Protein AF-X1K2D3-F1 (afdb_monomer)

Secondary structure (DSSP, 8-state):
---GGG-HHHHHHHHHHHHHHHHHHHHHHHHHHHHHHTT-EEEEEEEEETTEEEEEEEGGGTTSS-EEEEEE-TTSSEEEEEEHHHHHHHHHHHHHHHHHHHHHHHHHHHHHHHHGGGHHHHHHHHHHHHHHHHHHHHHHHHHHTTEE--EEESS--EEEEEE--HHHHTTS----EEEEEBTTB--------TTSSHHHHHHHHHHHHHHHHTT--EESSEEEEE--S-----------TTTHHHHHHHHHHHHHHHHHHHHTTS-SS--

Foldseek 3Di:
DDDCVLDPLSVVLVVLLVVLVVVLVVVQVVVQVVCVVVVFADPDAWDAAPQFIWGKTQLVCQPVAAFDWRDADPVNGITTGDHPVCPVSSVVSVVSVVVSVVVVVVSVVVVCVVCVVCVVVVVVVVVVVVVVVVVVVLVVLCVVLVFAQEAEDQDFWWWFAQFFDPVVVVPDDTGGDTDIAGPPHNDDDDDDDPVPCPVVVVNRSVVQLVQNVVVHTTSGPYTYDYNDPDDADDDDDDDDPVCVVVVVVVSVVSVVVVVVVVVVPPDPPDD

Radius of gyration: 38.25 Å; Cα contacts (8 Å, |Δi|>4): 303; chains: 1; bounding box: 87×40×88 Å

Structure (mmCIF, N/CA/C/O backbone):
data_AF-X1K2D3-F1
#
_entry.id   AF-X1K2D3-F1
#
loop_
_atom_site.group_PDB
_atom_site.id
_atom_site.type_symbol
_atom_site.label_atom_id
_atom_site.label_alt_id
_atom_site.label_comp_id
_atom_site.label_asym_id
_atom_site.label_entity_id
_atom_site.label_seq_id
_atom_site.pdbx_PDB_ins_code
_atom_site.Cartn_x
_atom_site.Cartn_y
_atom_site.Cartn_z
_atom_site.occupancy
_atom_site.B_iso_or_equiv
_atom_site.auth_seq_id
_atom_site.auth_comp_id
_atom_site.auth_asym_id
_atom_site.auth_atom_id
_atom_site.pdbx_PDB_model_num
ATOM 1 N N . THR A 1 1 ? 7.684 -2.541 -19.477 1.00 72.56 1 THR A N 1
ATOM 2 C CA . THR A 1 1 ? 7.828 -2.316 -20.933 1.00 72.56 1 THR A CA 1
ATOM 3 C C . THR A 1 1 ? 6.807 -3.150 -21.678 1.00 72.56 1 THR A C 1
ATOM 5 O O . THR A 1 1 ? 6.545 -4.279 -21.273 1.00 72.56 1 THR A O 1
ATOM 8 N N . ILE A 1 2 ? 6.189 -2.594 -22.725 1.00 91.75 2 ILE A N 1
ATOM 9 C CA . ILE A 1 2 ? 5.179 -3.296 -23.536 1.00 91.75 2 ILE A CA 1
ATOM 10 C C . ILE A 1 2 ? 5.854 -4.473 -24.248 1.00 91.75 2 ILE A C 1
ATOM 12 O O . ILE A 1 2 ? 6.972 -4.330 -24.746 1.00 91.75 2 ILE A O 1
ATOM 16 N N . LYS A 1 3 ? 5.223 -5.654 -24.276 1.00 94.62 3 LYS A N 1
ATOM 17 C CA . LYS A 1 3 ? 5.776 -6.826 -24.980 1.00 94.62 3 LYS A CA 1
ATOM 18 C C . LYS A 1 3 ? 5.841 -6.537 -26.480 1.00 94.62 3 LYS A C 1
ATOM 20 O O . LYS A 1 3 ? 4.877 -6.026 -27.031 1.00 94.62 3 LYS A O 1
ATOM 25 N N . SER A 1 4 ? 6.924 -6.920 -27.162 1.00 93.75 4 SER A N 1
ATOM 26 C CA . SER A 1 4 ? 7.053 -6.677 -28.614 1.00 93.75 4 SER A CA 1
ATOM 27 C C . SER A 1 4 ? 5.927 -7.327 -29.416 1.00 93.75 4 SER A C 1
ATOM 29 O O . SER A 1 4 ? 5.549 -6.821 -30.457 1.00 93.75 4 SER A O 1
ATOM 31 N N . THR A 1 5 ? 5.369 -8.428 -28.910 1.00 95.25 5 THR A N 1
ATOM 32 C CA . THR A 1 5 ? 4.249 -9.155 -29.515 1.00 95.25 5 THR A CA 1
ATOM 33 C C . THR A 1 5 ? 2.882 -8.511 -29.266 1.00 95.25 5 THR A C 1
ATOM 35 O O . THR A 1 5 ? 1.875 -9.075 -29.680 1.00 95.25 5 THR A O 1
ATOM 38 N N . ALA A 1 6 ? 2.814 -7.360 -28.584 1.00 93.81 6 ALA A N 1
ATOM 39 C CA . ALA A 1 6 ? 1.560 -6.642 -28.353 1.00 93.81 6 ALA A CA 1
ATOM 40 C C . ALA A 1 6 ? 0.928 -6.132 -29.659 1.00 93.81 6 ALA A C 1
ATOM 42 O O . ALA A 1 6 ? -0.292 -6.018 -29.743 1.00 93.81 6 ALA A O 1
ATOM 43 N N . SER A 1 7 ? 1.736 -5.881 -30.691 1.00 96.62 7 SER A N 1
ATOM 44 C CA . SER A 1 7 ? 1.258 -5.664 -32.054 1.00 96.62 7 SER A CA 1
ATOM 45 C C . SER A 1 7 ? 2.296 -6.118 -33.078 1.00 96.62 7 SER A C 1
ATOM 47 O O . SER A 1 7 ? 3.496 -6.169 -32.798 1.00 96.62 7 SER A O 1
ATOM 49 N N . ARG A 1 8 ? 1.834 -6.445 -34.293 1.00 97.19 8 ARG A N 1
ATOM 50 C CA . ARG A 1 8 ? 2.733 -6.765 -35.417 1.00 97.19 8 ARG A CA 1
ATOM 51 C C . ARG A 1 8 ? 3.641 -5.583 -35.760 1.00 97.19 8 ARG A C 1
ATOM 53 O O . ARG A 1 8 ? 4.795 -5.790 -36.119 1.00 97.19 8 ARG A O 1
ATOM 60 N N . GLU A 1 9 ? 3.120 -4.367 -35.621 1.00 96.62 9 GLU A N 1
ATOM 61 C CA . GLU A 1 9 ? 3.840 -3.136 -35.933 1.00 96.62 9 GLU A CA 1
ATOM 62 C C . GLU A 1 9 ? 4.946 -2.847 -34.915 1.00 96.62 9 GLU A C 1
ATOM 64 O O . GLU A 1 9 ? 6.091 -2.636 -35.302 1.00 96.62 9 GLU A O 1
ATOM 69 N N . LEU A 1 10 ? 4.664 -2.976 -33.615 1.00 97.25 10 LEU A N 1
ATOM 70 C CA . LEU A 1 10 ? 5.673 -2.820 -32.567 1.00 97.25 10 LEU A CA 1
ATOM 71 C C . LEU A 1 10 ? 6.794 -3.861 -32.705 1.00 97.25 10 LEU A C 1
ATOM 73 O O . LEU A 1 10 ? 7.974 -3.554 -32.528 1.00 97.25 10 LEU A O 1
ATOM 77 N N . GLN A 1 11 ? 6.439 -5.099 -33.061 1.00 97.62 11 GLN A N 1
ATOM 78 C CA . GLN A 1 11 ? 7.418 -6.144 -33.350 1.00 97.62 11 GLN A CA 1
ATOM 79 C C . GLN A 1 11 ? 8.303 -5.781 -34.551 1.00 97.62 11 GLN A C 1
ATOM 81 O O . GLN A 1 11 ? 9.521 -5.967 -34.484 1.00 97.62 11 GLN A O 1
ATOM 86 N N . ARG A 1 12 ? 7.706 -5.258 -35.631 1.00 97.81 12 ARG A N 1
ATOM 87 C CA . ARG A 1 12 ? 8.412 -4.805 -36.838 1.00 97.81 12 ARG A CA 1
ATOM 88 C C . ARG A 1 12 ? 9.377 -3.663 -36.518 1.00 97.81 12 ARG A C 1
ATOM 90 O O . ARG A 1 12 ? 10.551 -3.767 -36.868 1.00 97.81 12 ARG A O 1
ATOM 97 N N . LEU A 1 13 ? 8.907 -2.629 -35.819 1.00 97.75 13 LEU A N 1
ATOM 98 C CA . LEU A 1 13 ? 9.693 -1.454 -35.428 1.00 97.75 13 LEU A CA 1
ATOM 99 C C . LEU A 1 13 ? 10.886 -1.848 -34.559 1.00 97.75 13 LEU A C 1
ATOM 101 O O . LEU A 1 13 ? 12.022 -1.535 -34.897 1.00 97.75 13 LEU A O 1
ATOM 105 N N . ARG A 1 14 ? 10.671 -2.650 -33.511 1.00 97.50 14 ARG A N 1
ATOM 106 C CA . ARG A 1 14 ? 11.768 -3.143 -32.660 1.00 97.50 14 ARG A CA 1
ATOM 107 C C . ARG A 1 14 ? 12.774 -4.006 -33.412 1.00 97.50 14 ARG A C 1
ATOM 109 O O . ARG A 1 14 ? 13.965 -3.961 -33.111 1.00 97.50 14 ARG A O 1
ATOM 116 N N . GLY A 1 15 ? 12.314 -4.801 -34.378 1.00 97.25 15 GLY A N 1
ATOM 117 C CA . GLY A 1 15 ? 13.197 -5.547 -35.274 1.00 97.25 15 GLY A CA 1
ATOM 118 C C . GLY A 1 15 ? 14.054 -4.620 -36.140 1.00 97.25 15 GLY A C 1
ATOM 119 O O . GLY A 1 15 ? 15.263 -4.826 -36.243 1.00 97.25 15 GLY A O 1
ATOM 120 N N . ALA A 1 16 ? 13.446 -3.579 -36.713 1.00 97.06 16 ALA A N 1
ATOM 121 C CA . ALA A 1 16 ? 14.137 -2.575 -37.516 1.00 97.06 16 ALA A CA 1
ATOM 122 C C . ALA A 1 16 ? 15.153 -1.772 -36.689 1.00 97.06 16 ALA A C 1
ATOM 124 O O . ALA A 1 16 ? 16.296 -1.646 -37.117 1.00 97.06 16 ALA A O 1
ATOM 125 N N . ILE A 1 17 ? 14.783 -1.330 -35.481 1.00 96.75 17 ILE A N 1
ATOM 126 C CA . ILE A 1 17 ? 15.673 -0.641 -34.531 1.00 96.75 17 ILE A CA 1
ATOM 127 C C . ILE A 1 17 ? 16.907 -1.492 -34.249 1.00 96.75 17 ILE A C 1
ATOM 129 O O . ILE A 1 17 ? 18.021 -1.011 -34.415 1.00 96.75 17 ILE A O 1
ATOM 133 N N . ARG A 1 18 ? 16.728 -2.771 -33.883 1.00 96.50 18 ARG A N 1
ATOM 134 C CA . ARG A 1 18 ? 17.856 -3.677 -33.599 1.00 96.50 18 ARG A CA 1
ATOM 135 C C . ARG A 1 18 ? 18.786 -3.819 -34.797 1.00 96.50 18 ARG A C 1
ATOM 137 O O . ARG A 1 18 ? 19.993 -3.674 -34.649 1.00 96.50 18 ARG A O 1
ATOM 144 N N . LYS A 1 19 ? 18.224 -4.051 -35.985 1.00 96.38 19 LYS A N 1
ATOM 145 C CA . LYS A 1 19 ? 19.002 -4.189 -37.221 1.00 96.38 19 LYS A CA 1
ATOM 146 C C . LYS A 1 19 ? 19.773 -2.906 -37.552 1.00 96.38 19 LYS A C 1
ATOM 148 O O . LYS A 1 19 ? 20.940 -2.978 -37.921 1.00 96.38 19 LYS A O 1
ATOM 153 N N . MET A 1 20 ? 19.129 -1.747 -37.428 1.00 94.69 20 MET A N 1
ATOM 154 C CA . MET A 1 20 ? 19.737 -0.448 -37.723 1.00 94.69 20 MET A CA 1
ATOM 155 C C . MET A 1 20 ? 20.831 -0.096 -36.708 1.00 94.69 20 MET A C 1
ATOM 157 O O . MET A 1 20 ? 21.905 0.372 -37.076 1.00 94.69 20 MET A O 1
ATOM 161 N N . GLU A 1 21 ? 20.591 -0.395 -35.433 1.00 94.50 21 GLU A N 1
ATOM 162 C CA . GLU A 1 21 ? 21.559 -0.222 -34.354 1.00 94.50 21 GLU A CA 1
ATOM 163 C C . GLU A 1 21 ? 22.792 -1.116 -34.552 1.00 94.50 21 GLU A C 1
ATOM 165 O O . GLU A 1 21 ? 23.916 -0.631 -34.439 1.00 94.50 21 GLU A O 1
ATOM 170 N N . GLU A 1 22 ? 22.610 -2.386 -34.928 1.00 95.12 22 GLU A N 1
ATOM 171 C CA . GLU A 1 22 ? 23.711 -3.296 -35.276 1.00 95.12 22 GLU A CA 1
ATOM 172 C C . GLU A 1 22 ? 24.534 -2.779 -36.467 1.00 95.12 22 GLU A C 1
ATOM 174 O O . GLU A 1 22 ? 25.766 -2.808 -36.426 1.00 95.12 22 GLU A O 1
ATOM 179 N N . GLN A 1 23 ? 23.877 -2.251 -37.507 1.00 94.62 23 GLN A N 1
ATOM 180 C CA . GLN A 1 23 ? 24.551 -1.668 -38.672 1.00 94.62 23 GLN A CA 1
ATOM 181 C C . GLN A 1 23 ? 25.358 -0.415 -38.311 1.00 94.62 23 GLN A C 1
ATOM 183 O O . GLN A 1 23 ? 26.536 -0.318 -38.667 1.00 94.62 23 GLN A O 1
ATOM 188 N N . ALA A 1 24 ? 24.755 0.528 -37.582 1.00 93.38 24 ALA A N 1
ATOM 189 C CA . ALA A 1 24 ? 25.425 1.746 -37.130 1.00 93.38 24 ALA A CA 1
ATOM 190 C C . ALA A 1 24 ? 26.612 1.419 -36.215 1.00 93.38 24 ALA A C 1
ATOM 192 O O . ALA A 1 24 ? 27.706 1.961 -36.390 1.00 93.38 24 ALA A O 1
ATOM 193 N N . ARG A 1 25 ? 26.427 0.479 -35.280 1.00 93.38 25 ARG A N 1
ATOM 194 C CA . ARG A 1 25 ? 27.475 0.041 -34.356 1.00 93.38 25 ARG A CA 1
ATOM 195 C C . ARG A 1 25 ? 28.634 -0.632 -35.084 1.00 93.38 25 ARG A C 1
ATOM 197 O O . ARG A 1 25 ? 29.774 -0.262 -34.831 1.00 93.38 25 ARG A O 1
ATOM 204 N N . GLY A 1 26 ? 28.359 -1.517 -36.044 1.00 93.12 26 GLY A N 1
ATOM 205 C CA . GLY A 1 26 ? 29.399 -2.151 -36.859 1.00 93.12 26 GLY A CA 1
ATOM 206 C C . GLY A 1 26 ? 30.259 -1.137 -37.622 1.00 93.12 26 GLY A C 1
ATOM 207 O O . GLY A 1 26 ? 31.486 -1.232 -37.617 1.00 93.12 26 GLY A O 1
ATOM 208 N N . ARG A 1 27 ? 29.641 -0.101 -38.209 1.00 92.56 27 ARG A N 1
ATOM 209 C CA . ARG A 1 27 ? 30.374 0.994 -38.876 1.00 92.56 27 ARG A CA 1
ATOM 210 C C . ARG A 1 27 ? 31.212 1.824 -37.911 1.00 92.56 27 ARG A C 1
ATOM 212 O O . ARG A 1 27 ? 32.349 2.181 -38.225 1.00 92.56 27 ARG A O 1
ATOM 219 N N . LEU A 1 28 ? 30.672 2.121 -36.733 1.00 92.38 28 LEU A N 1
ATOM 220 C CA . LEU A 1 28 ? 31.410 2.830 -35.693 1.00 92.38 28 LEU A CA 1
ATOM 221 C C . LEU A 1 28 ? 32.587 2.012 -35.154 1.00 92.38 28 LEU A C 1
ATOM 223 O O . LEU A 1 28 ? 33.646 2.590 -34.921 1.00 92.38 28 LEU A O 1
ATOM 227 N N . ASP A 1 29 ? 32.445 0.694 -35.022 1.00 91.69 29 ASP A N 1
ATOM 228 C CA . ASP A 1 29 ? 33.525 -0.203 -34.602 1.00 91.69 29 ASP A CA 1
ATOM 229 C C . ASP A 1 29 ? 34.666 -0.219 -35.644 1.00 91.69 29 ASP A C 1
ATOM 231 O O . ASP A 1 29 ? 35.839 -0.083 -35.284 1.00 91.69 29 ASP A O 1
ATOM 235 N N . GLU A 1 30 ? 34.351 -0.277 -36.947 1.00 91.75 30 GLU A N 1
ATOM 236 C CA . GLU A 1 30 ? 35.338 -0.160 -38.040 1.00 91.75 30 GLU A CA 1
ATOM 237 C C . GLU A 1 30 ? 36.083 1.188 -38.009 1.00 91.75 30 GLU A C 1
ATOM 239 O O . GLU A 1 30 ? 37.306 1.264 -38.193 1.00 91.75 30 GLU A O 1
ATOM 244 N N . LEU A 1 31 ? 35.351 2.280 -37.776 1.00 90.50 31 LEU A N 1
ATOM 245 C CA . LEU A 1 31 ? 35.910 3.626 -37.649 1.00 90.50 31 LEU A CA 1
ATOM 246 C C . LEU A 1 31 ? 36.787 3.772 -36.408 1.00 90.50 31 LEU A C 1
ATOM 248 O O . LEU A 1 31 ? 37.877 4.347 -36.488 1.00 90.50 31 LEU A O 1
ATOM 252 N N . HIS A 1 32 ? 36.350 3.221 -35.279 1.00 89.88 32 HIS A N 1
ATOM 253 C CA . HIS A 1 32 ? 37.100 3.262 -34.032 1.00 89.88 32 HIS A CA 1
ATOM 254 C C . HIS A 1 32 ? 38.379 2.450 -34.107 1.00 89.88 32 HIS A C 1
ATOM 256 O O . HIS A 1 32 ? 39.435 2.962 -33.738 1.00 89.88 32 HIS A O 1
ATOM 262 N N . ALA A 1 33 ? 38.341 1.256 -34.696 1.00 89.94 33 ALA A N 1
ATOM 263 C CA . ALA A 1 33 ? 39.536 0.450 -34.906 1.00 89.94 33 ALA A CA 1
ATOM 264 C C . ALA A 1 33 ? 40.603 1.203 -35.725 1.00 89.94 33 ALA A C 1
ATOM 266 O O . ALA A 1 33 ? 41.791 1.172 -35.382 1.00 89.94 33 ALA A O 1
ATOM 267 N N . ARG A 1 34 ? 40.194 1.935 -36.775 1.00 88.88 34 ARG A N 1
ATOM 268 C CA . ARG A 1 34 ? 41.092 2.809 -37.555 1.00 88.88 34 ARG A CA 1
ATOM 269 C C . ARG A 1 34 ? 41.635 3.960 -36.703 1.00 88.88 34 ARG A C 1
ATOM 271 O O . ARG A 1 34 ? 42.845 4.172 -36.659 1.00 88.88 34 ARG A O 1
ATOM 278 N N . ALA A 1 35 ? 40.764 4.653 -35.973 1.00 88.06 35 ALA A N 1
ATOM 279 C CA . ALA A 1 35 ? 41.139 5.772 -35.111 1.00 88.06 35 ALA A CA 1
ATOM 280 C C . ALA A 1 35 ? 42.090 5.363 -33.972 1.00 88.06 35 ALA A C 1
ATOM 282 O O . ALA A 1 35 ? 43.003 6.114 -33.624 1.00 88.06 35 ALA A O 1
ATOM 283 N N . ARG A 1 36 ? 41.913 4.159 -33.417 1.00 88.50 36 ARG A N 1
ATOM 284 C CA . ARG A 1 36 ? 42.767 3.573 -32.380 1.00 88.50 36 ARG A CA 1
ATOM 285 C C . ARG A 1 36 ? 44.162 3.268 -32.917 1.00 88.50 36 ARG A C 1
ATOM 287 O O . ARG A 1 36 ? 45.137 3.675 -32.291 1.00 88.50 36 ARG A O 1
ATOM 294 N N . LYS A 1 37 ? 44.272 2.642 -34.099 1.00 88.69 37 LYS A N 1
ATOM 295 C CA . LYS A 1 37 ? 45.567 2.400 -34.772 1.00 88.69 37 LYS A CA 1
ATOM 296 C C . LYS A 1 37 ? 46.338 3.697 -35.036 1.00 88.69 37 LYS A C 1
ATOM 298 O O . LYS A 1 37 ? 47.558 3.710 -34.939 1.00 88.69 37 LYS A O 1
ATOM 303 N N . SER A 1 38 ? 45.633 4.791 -35.322 1.00 88.62 38 SER A N 1
ATOM 304 C CA . SER A 1 38 ? 46.230 6.116 -35.536 1.00 88.62 38 SER A CA 1
ATOM 305 C C . SER A 1 38 ? 46.448 6.933 -34.251 1.00 88.62 38 SER A C 1
ATOM 307 O O . SER A 1 38 ? 46.895 8.076 -34.326 1.00 88.62 38 SER A O 1
ATOM 309 N N . GLY A 1 39 ? 46.135 6.385 -33.070 1.00 87.00 39 GLY A N 1
ATOM 310 C CA . GLY A 1 39 ? 46.332 7.042 -31.771 1.00 87.00 39 GLY A CA 1
ATOM 311 C C . GLY A 1 39 ? 45.310 8.136 -31.419 1.00 87.00 39 GLY A C 1
ATOM 312 O O . GLY A 1 39 ? 45.500 8.851 -30.428 1.00 87.00 39 GLY A O 1
ATOM 313 N N . TRP A 1 40 ? 44.233 8.272 -32.200 1.00 87.81 40 TRP A N 1
ATOM 314 C CA . TRP A 1 40 ? 43.222 9.332 -32.076 1.00 87.81 40 TRP A CA 1
ATOM 315 C C . TRP A 1 40 ? 42.108 9.013 -31.075 1.00 87.81 40 TRP A C 1
ATOM 317 O O . TRP A 1 40 ? 41.486 9.938 -30.558 1.00 87.81 40 TRP A O 1
ATOM 327 N N . ALA A 1 41 ? 41.854 7.734 -30.797 1.00 82.88 41 ALA A N 1
ATOM 328 C CA . ALA A 1 41 ? 40.775 7.283 -29.918 1.00 82.88 41 ALA A CA 1
ATOM 329 C C . ALA A 1 41 ? 41.287 6.756 -28.561 1.00 82.88 41 ALA A C 1
ATOM 331 O O . ALA A 1 41 ? 42.480 6.482 -28.405 1.00 82.88 41 ALA A O 1
ATOM 332 N N . GLN A 1 42 ? 40.386 6.664 -27.576 1.00 71.50 42 GLN A N 1
ATOM 333 C CA . GLN A 1 42 ? 40.610 6.016 -26.271 1.00 71.50 42 GLN A CA 1
ATOM 334 C C . GLN A 1 42 ? 40.017 4.590 -26.263 1.00 71.50 42 GLN A C 1
ATOM 336 O O . GLN A 1 42 ? 39.457 4.159 -27.271 1.00 71.50 42 GLN A O 1
ATOM 341 N N . ASP A 1 43 ? 40.169 3.850 -25.158 1.00 69.44 43 ASP A N 1
ATOM 342 C CA . ASP A 1 43 ? 39.743 2.444 -25.055 1.00 69.44 43 ASP A CA 1
ATOM 343 C C . ASP A 1 43 ? 38.228 2.235 -25.173 1.00 69.44 43 ASP A C 1
ATOM 345 O O . ASP A 1 43 ? 37.811 1.205 -25.697 1.00 69.44 43 ASP A O 1
ATOM 349 N N . GLU A 1 44 ? 37.414 3.204 -24.748 1.00 71.62 44 GLU A N 1
ATOM 350 C CA . GLU A 1 44 ? 35.955 3.133 -24.853 1.00 71.62 44 GLU A CA 1
ATOM 351 C C . GLU A 1 44 ? 35.502 3.599 -26.251 1.00 71.62 44 GLU A C 1
ATOM 353 O O . GLU A 1 44 ? 35.759 4.752 -26.610 1.00 71.62 44 GLU A O 1
ATOM 358 N N . PRO A 1 45 ? 34.887 2.734 -27.083 1.00 74.56 45 PRO A N 1
ATOM 359 C CA . PRO A 1 45 ? 34.803 3.010 -28.512 1.00 74.56 45 PRO A CA 1
ATOM 360 C C . PRO A 1 45 ? 33.563 3.785 -28.940 1.00 74.56 45 PRO A C 1
ATOM 362 O O . PRO A 1 45 ? 33.648 4.706 -29.756 1.00 74.56 45 PRO A O 1
ATOM 365 N N . ILE A 1 46 ? 32.415 3.420 -28.377 1.00 85.56 46 ILE A N 1
ATOM 366 C CA . ILE A 1 46 ? 31.097 3.853 -28.827 1.00 85.56 46 ILE A CA 1
ATOM 367 C C . ILE A 1 46 ? 30.285 4.246 -27.605 1.00 85.56 46 ILE A C 1
ATOM 369 O O . ILE A 1 46 ? 30.220 3.501 -26.628 1.00 85.56 46 ILE A O 1
ATOM 373 N N . ALA A 1 47 ? 29.641 5.402 -27.682 1.00 88.00 47 ALA A N 1
ATOM 374 C CA . ALA A 1 47 ? 28.751 5.898 -26.651 1.00 88.00 47 ALA A CA 1
ATOM 375 C C . ALA A 1 47 ? 27.418 6.340 -27.258 1.00 88.00 47 ALA A C 1
ATOM 377 O O . ALA A 1 47 ? 27.299 6.561 -28.462 1.00 88.00 47 ALA A O 1
ATOM 378 N N . TRP A 1 48 ? 26.425 6.504 -26.389 1.00 89.12 48 TRP A N 1
ATOM 379 C CA . TRP A 1 48 ? 25.166 7.165 -26.706 1.00 89.12 48 TRP A CA 1
ATOM 380 C C . TRP A 1 48 ? 25.207 8.606 -26.194 1.00 89.12 48 TRP A C 1
ATOM 382 O O . TRP A 1 48 ? 25.471 8.836 -25.011 1.00 89.12 48 TRP A O 1
ATOM 392 N N . ARG A 1 49 ? 24.943 9.584 -27.065 1.00 89.56 49 ARG A N 1
ATOM 393 C CA . ARG A 1 49 ? 24.837 11.007 -26.701 1.00 89.56 49 ARG A CA 1
ATOM 394 C C . ARG A 1 49 ? 23.634 11.625 -27.385 1.00 89.56 49 ARG A C 1
ATOM 396 O O . ARG A 1 49 ? 23.497 11.487 -28.589 1.00 89.56 49 ARG A O 1
ATOM 403 N N . GLU A 1 50 ? 22.752 12.246 -26.603 1.00 84.44 50 GLU A N 1
ATOM 404 C CA . GLU A 1 50 ? 21.557 12.941 -27.117 1.00 84.44 50 GLU A CA 1
ATOM 405 C C . GLU A 1 50 ? 20.717 12.081 -28.086 1.00 84.44 50 GLU A C 1
ATOM 407 O O . GLU A 1 50 ? 20.188 12.557 -29.083 1.00 84.44 50 GLU A O 1
ATOM 412 N N . GLY A 1 51 ? 20.619 10.773 -27.815 1.00 83.56 51 GLY A N 1
ATOM 413 C CA . GLY A 1 51 ? 19.877 9.836 -28.666 1.00 83.56 51 GLY A CA 1
ATOM 414 C C . GLY A 1 51 ? 20.602 9.397 -29.945 1.00 83.56 51 GLY A C 1
ATOM 415 O O . GLY A 1 51 ? 19.990 8.736 -30.777 1.00 83.56 51 GLY A O 1
ATOM 416 N N . ARG A 1 52 ? 21.894 9.709 -30.093 1.00 91.25 52 ARG A N 1
ATOM 417 C CA . ARG A 1 52 ? 22.749 9.337 -31.231 1.00 91.25 52 ARG A CA 1
ATOM 418 C C . ARG A 1 52 ? 23.841 8.358 -30.810 1.00 91.25 52 ARG A C 1
ATOM 420 O O . ARG A 1 52 ? 24.413 8.501 -29.724 1.00 91.25 52 ARG A O 1
ATOM 427 N N . LEU A 1 53 ? 24.180 7.411 -31.684 1.00 92.44 53 LEU A N 1
ATOM 428 C CA . LEU A 1 53 ? 25.408 6.629 -31.549 1.00 92.44 53 LEU A CA 1
ATOM 429 C C . LEU A 1 53 ? 26.598 7.457 -32.024 1.00 92.44 53 LEU A C 1
ATOM 431 O O . LEU A 1 53 ? 26.603 7.990 -33.135 1.00 92.44 53 LEU A O 1
ATOM 435 N N . VAL A 1 54 ? 27.620 7.547 -31.182 1.00 93.25 54 VAL A N 1
ATOM 436 C CA . VAL A 1 54 ? 28.794 8.392 -31.408 1.00 93.25 54 VAL A CA 1
ATOM 437 C C . VAL A 1 54 ? 30.077 7.637 -31.087 1.00 93.25 54 VAL A C 1
ATOM 439 O O . VAL A 1 54 ? 30.103 6.763 -30.221 1.00 93.25 54 VAL A O 1
ATOM 442 N N . ILE A 1 55 ? 31.160 8.010 -31.763 1.00 92.69 55 ILE A N 1
ATOM 443 C CA . ILE A 1 55 ? 32.514 7.541 -31.469 1.00 92.69 55 ILE A CA 1
ATOM 444 C C . ILE A 1 55 ? 33.205 8.494 -30.487 1.00 92.69 55 ILE A C 1
ATOM 446 O O . ILE A 1 55 ? 33.102 9.719 -30.605 1.00 92.69 55 ILE A O 1
ATOM 450 N N . ALA A 1 56 ? 33.943 7.939 -29.527 1.00 91.75 56 ALA A N 1
ATOM 451 C CA . ALA A 1 56 ? 34.756 8.713 -28.593 1.00 91.75 56 ALA A CA 1
ATOM 452 C C . ALA A 1 56 ? 36.181 8.936 -29.137 1.00 91.75 56 ALA A C 1
ATOM 454 O O . ALA A 1 56 ? 36.953 7.995 -29.339 1.00 91.75 56 ALA A O 1
ATOM 455 N N . LEU A 1 57 ? 36.558 10.200 -29.350 1.00 91.75 57 LEU A N 1
ATOM 456 C CA . LEU A 1 57 ? 37.891 10.607 -29.808 1.00 91.75 57 LEU A CA 1
ATOM 457 C C . LEU A 1 57 ? 38.589 11.473 -28.759 1.00 91.75 57 LEU A C 1
ATOM 459 O O . LEU A 1 57 ? 37.945 12.219 -28.026 1.00 91.75 57 LEU A O 1
ATOM 463 N N . LYS A 1 58 ? 39.925 11.455 -28.721 1.00 91.19 58 LYS A N 1
ATOM 464 C CA . LYS A 1 58 ? 40.695 12.429 -27.931 1.00 91.19 58 LYS A CA 1
ATOM 465 C C . LYS A 1 58 ? 40.353 13.838 -28.410 1.00 91.19 58 LYS A C 1
ATOM 467 O O . LYS A 1 58 ? 40.357 14.097 -29.615 1.00 91.19 58 LYS A O 1
ATOM 472 N N . ALA A 1 59 ? 40.126 14.771 -27.489 1.00 89.38 59 ALA A N 1
ATOM 473 C CA . ALA A 1 59 ? 39.705 16.132 -27.827 1.00 89.38 59 ALA A CA 1
ATOM 474 C C . ALA A 1 59 ? 40.674 16.854 -28.788 1.00 89.38 59 ALA A C 1
ATOM 476 O O . ALA A 1 59 ? 40.235 17.604 -29.660 1.00 89.38 59 ALA A O 1
ATOM 477 N N . SER A 1 60 ? 41.977 16.564 -28.703 1.00 90.06 60 SER A N 1
ATOM 478 C CA . SER A 1 60 ? 43.010 17.075 -29.620 1.00 90.06 60 SER A CA 1
ATOM 479 C C . SER A 1 60 ? 42.882 16.565 -31.063 1.00 90.06 60 SER A C 1
ATOM 481 O O . SER A 1 60 ? 43.370 17.204 -31.992 1.00 90.06 60 SER A O 1
ATOM 483 N N . HIS A 1 61 ? 42.190 15.444 -31.272 1.00 89.88 61 HIS A N 1
ATOM 484 C CA . HIS A 1 61 ? 42.024 14.775 -32.565 1.00 89.88 61 HIS A CA 1
ATOM 485 C C . HIS A 1 61 ? 40.566 14.762 -33.050 1.00 89.88 61 HIS A C 1
ATOM 487 O O . HIS A 1 61 ? 40.244 14.091 -34.030 1.00 89.88 61 HIS A O 1
ATOM 493 N N . LYS A 1 62 ? 39.683 15.557 -32.432 1.00 83.62 62 LYS A N 1
ATOM 494 C CA . LYS A 1 62 ? 38.232 15.577 -32.700 1.00 83.62 62 LYS A CA 1
ATOM 495 C C . LYS A 1 62 ? 37.810 15.914 -34.138 1.00 83.62 62 LYS A C 1
ATOM 497 O O . LYS A 1 62 ? 36.665 15.690 -34.494 1.00 83.62 62 LYS A O 1
ATOM 502 N N . ARG A 1 63 ? 38.714 16.454 -34.967 1.00 88.31 63 ARG A N 1
ATOM 503 C CA . ARG A 1 63 ? 38.476 16.783 -36.391 1.00 88.31 63 ARG A CA 1
ATOM 504 C C . ARG A 1 63 ? 39.133 15.802 -37.373 1.00 88.31 63 ARG A C 1
ATOM 506 O O . ARG A 1 63 ? 39.135 16.057 -38.573 1.00 88.31 63 ARG A O 1
ATOM 513 N N . LYS A 1 64 ? 39.747 14.717 -36.882 1.00 88.81 64 LYS A N 1
ATOM 514 C CA . LYS A 1 64 ? 40.412 13.713 -37.734 1.00 88.81 64 LYS A CA 1
ATOM 515 C C . LYS A 1 64 ? 39.423 12.788 -38.442 1.00 88.81 64 LYS A C 1
ATOM 517 O O . LYS A 1 64 ? 39.730 12.308 -39.527 1.00 88.81 64 LYS A O 1
ATOM 522 N N . ILE A 1 65 ? 38.240 12.596 -37.865 1.00 87.94 65 ILE A N 1
ATOM 523 C CA . ILE A 1 65 ? 37.094 11.959 -38.517 1.00 87.94 65 ILE A CA 1
ATOM 524 C C . ILE A 1 65 ? 36.102 13.065 -38.872 1.00 87.94 65 ILE A C 1
ATOM 526 O O . ILE A 1 65 ? 35.818 13.927 -38.039 1.00 87.94 65 ILE A O 1
ATOM 530 N N . ARG A 1 66 ? 35.601 13.073 -40.112 1.00 91.75 66 ARG A N 1
ATOM 531 C CA . ARG A 1 66 ? 34.574 14.036 -40.533 1.00 91.75 66 ARG A CA 1
ATOM 532 C C . ARG A 1 66 ? 33.238 13.663 -39.893 1.00 91.75 66 ARG A C 1
ATOM 534 O O . ARG A 1 66 ? 32.776 12.536 -40.058 1.00 91.75 66 ARG A O 1
ATOM 541 N N . GLY A 1 67 ? 32.628 14.608 -39.190 1.00 92.38 67 GLY A N 1
ATOM 542 C CA . GLY A 1 67 ? 31.413 14.363 -38.424 1.00 92.38 67 GLY A CA 1
ATOM 543 C C . GLY A 1 67 ? 30.969 15.564 -37.596 1.00 92.38 67 GLY A C 1
ATOM 544 O O . GLY A 1 67 ? 31.630 16.606 -37.590 1.00 92.38 67 GLY A O 1
ATOM 545 N N . LEU A 1 68 ? 29.855 15.392 -36.891 1.00 92.69 68 LEU A N 1
ATOM 546 C CA . LEU A 1 68 ? 29.275 16.369 -35.971 1.00 92.69 68 LEU A CA 1
ATOM 547 C C . LEU A 1 68 ? 29.731 16.077 -34.541 1.00 92.69 68 LEU A C 1
ATOM 549 O O . LEU A 1 68 ? 29.817 14.922 -34.139 1.00 92.69 68 LEU A O 1
ATOM 553 N N . ILE A 1 69 ? 30.046 17.111 -33.762 1.00 92.50 69 ILE A N 1
ATOM 554 C CA . ILE A 1 69 ? 30.454 16.949 -32.360 1.00 92.50 69 ILE A CA 1
ATOM 555 C C . ILE A 1 69 ? 29.214 17.100 -31.478 1.00 92.50 69 ILE A C 1
ATOM 557 O O . ILE A 1 69 ? 28.635 18.180 -31.433 1.00 92.50 69 ILE A O 1
ATOM 561 N N . HIS A 1 70 ? 28.869 16.046 -30.739 1.00 89.94 70 HIS A N 1
ATOM 562 C CA . HIS A 1 70 ? 27.705 15.970 -29.836 1.00 89.94 70 HIS A CA 1
ATOM 563 C C . HIS A 1 70 ? 28.049 16.259 -28.369 1.00 89.94 70 HIS A C 1
ATOM 565 O O . HIS A 1 70 ? 27.265 16.010 -27.462 1.00 89.94 70 HIS A O 1
ATOM 571 N N . GLY A 1 71 ? 29.263 16.743 -28.110 1.00 88.75 71 GLY A N 1
ATOM 572 C CA . GLY A 1 71 ? 29.703 17.160 -26.783 1.00 88.75 71 GLY A CA 1
ATOM 573 C C . GLY A 1 71 ? 31.089 16.650 -26.412 1.00 88.75 71 GLY A C 1
ATOM 574 O O . GLY A 1 71 ? 31.813 16.062 -27.220 1.00 88.75 71 GLY A O 1
ATOM 575 N N . HIS A 1 72 ? 31.463 16.899 -25.160 1.00 90.50 72 HIS A N 1
ATOM 576 C CA . HIS A 1 72 ? 32.744 16.496 -24.585 1.00 90.50 72 HIS A CA 1
ATOM 577 C C . HIS A 1 72 ? 32.522 15.767 -23.252 1.00 90.50 72 HIS A C 1
ATOM 579 O O . HIS A 1 72 ? 31.459 15.881 -22.642 1.00 90.50 72 HIS A O 1
ATOM 585 N N . SER 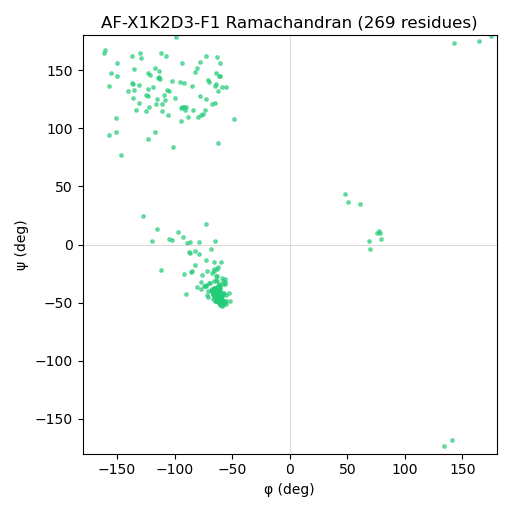A 1 73 ? 33.515 15.004 -22.794 1.00 89.19 73 SER A N 1
ATOM 586 C CA . SER A 1 73 ? 33.519 14.446 -21.437 1.00 89.19 73 SER A CA 1
ATOM 587 C C . SER A 1 73 ? 33.564 15.556 -20.381 1.00 89.19 73 SER A C 1
ATOM 589 O O . SER A 1 73 ? 33.990 16.674 -20.665 1.00 89.19 73 SER A O 1
ATOM 591 N N . SER A 1 74 ? 33.195 15.235 -19.138 1.00 86.50 74 SER A N 1
ATOM 592 C CA . SER A 1 74 ? 33.285 16.158 -17.992 1.00 86.50 74 SER A CA 1
ATOM 593 C C . SER A 1 74 ? 34.699 16.712 -17.778 1.00 86.50 74 SER A C 1
ATOM 595 O O . SER A 1 74 ? 34.865 17.871 -17.420 1.00 86.50 74 SER A O 1
ATOM 597 N N . SER A 1 75 ? 35.723 15.902 -18.058 1.00 87.81 75 SER A N 1
ATOM 598 C CA . SER A 1 75 ? 37.136 16.298 -18.026 1.00 87.81 75 SER A CA 1
ATOM 599 C C . SER A 1 75 ? 37.601 17.088 -19.257 1.00 87.81 75 SER A C 1
ATOM 601 O O . SER A 1 75 ? 38.749 17.519 -19.305 1.00 87.81 75 SER A O 1
ATOM 603 N N . GLY A 1 76 ? 36.772 17.205 -20.299 1.00 86.44 76 GLY A N 1
ATOM 604 C CA . GLY A 1 76 ? 37.127 17.806 -21.588 1.00 86.44 76 GLY A CA 1
ATOM 605 C C . GLY A 1 76 ? 38.119 16.997 -22.437 1.00 86.44 76 GLY A C 1
ATOM 606 O O . GLY A 1 76 ? 38.400 17.378 -23.572 1.00 86.44 76 GLY A O 1
ATOM 607 N N . ALA A 1 77 ? 38.642 15.878 -21.926 1.00 87.31 77 ALA A N 1
ATOM 608 C CA . ALA A 1 77 ? 39.668 15.073 -22.591 1.00 87.31 77 ALA A CA 1
ATOM 609 C C . ALA A 1 77 ? 39.152 14.295 -23.817 1.00 87.31 77 ALA A C 1
ATOM 611 O O . ALA A 1 77 ? 39.934 13.966 -24.716 1.00 87.31 77 ALA A O 1
ATOM 612 N N . THR A 1 78 ? 37.845 14.035 -23.875 1.00 89.62 78 THR A N 1
ATOM 613 C CA . THR A 1 78 ? 37.204 13.223 -24.914 1.00 89.62 78 THR A CA 1
ATOM 614 C C . THR A 1 78 ? 36.120 14.034 -25.610 1.00 89.62 78 THR A C 1
ATOM 616 O O . THR A 1 78 ? 35.317 14.692 -24.956 1.00 89.62 78 THR A O 1
ATOM 619 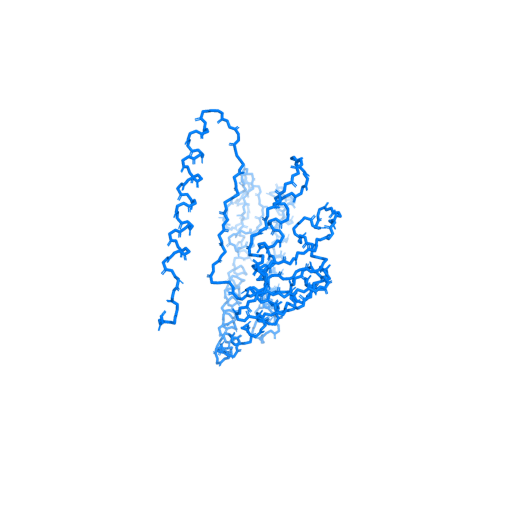N N . ALA A 1 79 ? 36.095 13.994 -26.938 1.00 91.19 79 ALA A N 1
ATOM 620 C CA . ALA A 1 79 ? 35.037 14.545 -27.773 1.00 91.19 79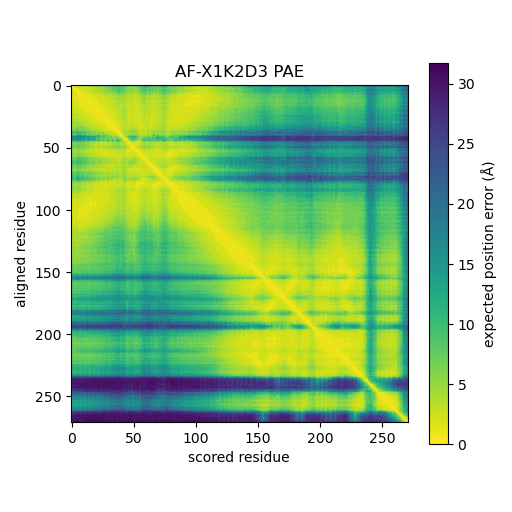 ALA A CA 1
ATOM 621 C C . ALA A 1 79 ? 34.198 13.398 -28.345 1.00 91.19 79 ALA A C 1
ATOM 623 O O . ALA A 1 79 ? 34.748 12.423 -28.863 1.00 91.19 79 ALA A O 1
ATOM 624 N N . PHE A 1 80 ? 32.878 13.530 -28.265 1.00 93.56 80 PHE A N 1
ATOM 625 C CA . PHE A 1 80 ? 31.933 12.579 -28.836 1.00 93.56 80 PHE A CA 1
ATOM 626 C C . PHE A 1 80 ? 31.527 13.054 -30.225 1.00 93.56 80 PHE A C 1
ATOM 628 O O . PHE A 1 80 ? 30.971 14.142 -30.372 1.00 93.56 80 PHE A O 1
ATOM 635 N N . VAL A 1 81 ? 31.843 12.262 -31.243 1.00 93.38 81 VAL A N 1
ATOM 636 C CA . VAL A 1 81 ? 31.657 12.639 -32.646 1.00 93.38 81 VAL A CA 1
ATOM 637 C C . VAL A 1 81 ? 30.688 11.663 -33.303 1.00 93.38 81 VAL A C 1
ATOM 639 O O . VAL A 1 81 ? 30.815 10.462 -33.116 1.00 93.38 81 VAL A O 1
ATOM 642 N N . GLU A 1 82 ? 29.730 12.160 -34.075 1.00 94.81 82 GLU A N 1
ATOM 643 C CA . GLU A 1 82 ? 28.925 11.385 -35.022 1.00 94.81 82 GLU A CA 1
ATOM 644 C C . GLU A 1 82 ? 29.583 11.489 -36.400 1.00 94.81 82 GLU A C 1
ATOM 646 O O . GLU A 1 82 ? 29.537 12.555 -37.021 1.00 94.81 82 GLU A O 1
ATOM 651 N N . PRO A 1 83 ? 30.237 10.426 -36.886 1.00 94.56 83 PRO A N 1
ATOM 652 C CA . PRO A 1 83 ? 30.804 10.406 -38.225 1.00 94.56 83 PRO A CA 1
ATOM 653 C C . PRO A 1 83 ? 29.721 10.573 -39.293 1.00 94.56 83 PRO A C 1
ATOM 655 O O . PRO A 1 83 ? 28.633 10.015 -39.170 1.00 94.56 83 PRO A O 1
ATOM 658 N N . LEU A 1 84 ? 30.051 11.259 -40.392 1.00 93.44 84 LEU A N 1
ATOM 659 C CA . LEU A 1 84 ? 29.135 11.395 -41.537 1.00 93.44 84 LEU A CA 1
ATOM 660 C C . LEU A 1 84 ? 28.687 10.031 -42.095 1.00 93.44 84 LEU A C 1
ATOM 662 O O . LEU A 1 84 ? 27.570 9.904 -42.573 1.00 93.44 84 LEU A O 1
ATOM 666 N N . GLU A 1 85 ? 29.537 9.006 -41.976 1.00 91.81 85 GLU A N 1
ATOM 667 C CA . GLU A 1 85 ? 29.278 7.628 -42.426 1.00 91.81 85 GLU A CA 1
ATOM 668 C C . GLU A 1 85 ? 28.102 6.945 -41.702 1.00 91.81 85 GLU A C 1
ATOM 670 O O . GLU A 1 85 ? 27.559 5.974 -42.222 1.00 91.81 85 GLU A O 1
ATOM 675 N N . VAL A 1 86 ? 27.712 7.424 -40.514 1.00 94.19 86 VAL A N 1
ATOM 676 C CA . VAL A 1 86 ? 26.593 6.866 -39.730 1.00 94.19 86 VAL A CA 1
ATOM 677 C C . VAL A 1 86 ? 25.475 7.874 -39.477 1.00 94.19 86 VAL A C 1
ATOM 679 O O . VAL A 1 86 ? 24.513 7.546 -38.790 1.00 94.19 86 VAL A O 1
ATOM 682 N N . PHE A 1 87 ? 25.583 9.086 -40.029 1.00 93.50 87 PHE A N 1
ATOM 683 C CA . PHE A 1 87 ? 24.606 10.156 -39.825 1.00 93.50 87 PHE A CA 1
ATOM 684 C C . PHE A 1 87 ? 23.201 9.737 -40.279 1.00 93.50 87 PHE A C 1
ATOM 686 O O . PHE A 1 87 ? 22.238 9.872 -39.524 1.00 93.50 87 PHE A O 1
ATOM 693 N N . ASP A 1 88 ? 23.093 9.151 -41.474 1.00 94.25 88 ASP A N 1
ATOM 694 C CA . ASP A 1 88 ? 21.813 8.681 -42.013 1.00 94.25 88 ASP A CA 1
ATOM 695 C C . ASP A 1 88 ? 21.249 7.510 -41.197 1.00 94.25 88 ASP A C 1
ATOM 697 O O . ASP A 1 88 ? 20.066 7.513 -40.862 1.00 94.25 88 ASP A O 1
ATOM 701 N N . LEU A 1 89 ? 22.109 6.572 -40.775 1.00 93.75 89 LEU A N 1
ATOM 702 C CA . LEU A 1 89 ? 21.716 5.443 -39.921 1.00 93.75 89 LEU A CA 1
ATOM 703 C C . LEU A 1 89 ? 21.182 5.923 -38.564 1.00 93.75 89 LEU A C 1
ATOM 705 O O . LEU A 1 89 ? 20.188 5.401 -38.069 1.00 93.75 89 LEU A O 1
ATOM 709 N N . ASN A 1 90 ? 21.815 6.933 -37.964 1.00 94.38 90 ASN A N 1
ATOM 710 C CA . ASN A 1 90 ? 21.360 7.534 -36.712 1.00 94.38 90 ASN A CA 1
ATOM 711 C C . ASN A 1 90 ? 20.040 8.298 -36.874 1.00 94.38 90 ASN A C 1
ATOM 713 O O . ASN A 1 90 ? 19.204 8.240 -35.975 1.00 94.38 90 ASN A O 1
ATOM 717 N N . ASN A 1 91 ? 19.841 9.012 -37.988 1.00 94.88 91 ASN A N 1
ATOM 718 C CA . ASN A 1 91 ? 18.571 9.688 -38.269 1.00 94.88 91 ASN A CA 1
ATOM 719 C C . ASN A 1 91 ? 17.430 8.678 -38.434 1.00 94.88 91 ASN A C 1
ATOM 721 O O . ASN A 1 91 ? 16.367 8.860 -37.846 1.00 94.88 91 ASN A O 1
ATOM 725 N N . GLU A 1 92 ? 17.656 7.600 -39.188 1.00 95.44 92 GLU A N 1
ATOM 726 C CA . GLU A 1 92 ? 16.660 6.542 -39.372 1.00 95.44 92 GLU A CA 1
ATOM 727 C C . GLU A 1 92 ? 16.380 5.801 -38.058 1.00 95.44 92 GLU A C 1
ATOM 729 O O . GLU A 1 92 ? 15.227 5.558 -37.713 1.00 95.44 92 GLU A O 1
ATOM 734 N N . LEU A 1 93 ? 17.418 5.510 -37.268 1.00 95.38 93 LEU A N 1
ATOM 735 C CA . LEU A 1 93 ? 17.272 4.909 -35.942 1.00 95.38 93 LEU A CA 1
ATOM 736 C C . LEU A 1 93 ? 16.479 5.805 -34.981 1.00 95.38 93 LEU A C 1
ATOM 738 O O . LEU A 1 93 ? 15.673 5.294 -34.204 1.00 95.38 93 LEU A O 1
ATOM 742 N N . ALA A 1 94 ? 16.690 7.123 -35.028 1.00 94.62 94 ALA A N 1
ATOM 743 C CA . ALA A 1 94 ? 15.910 8.079 -34.249 1.00 94.62 94 ALA A CA 1
ATOM 744 C C . ALA A 1 94 ? 14.434 8.074 -34.679 1.00 94.62 94 ALA A C 1
ATOM 746 O O . ALA A 1 94 ? 13.565 7.918 -33.826 1.00 94.62 94 ALA A O 1
ATOM 747 N N . ALA A 1 95 ? 14.157 8.130 -35.986 1.00 96.19 95 ALA A N 1
ATOM 748 C CA . ALA A 1 95 ? 12.794 8.069 -36.515 1.00 96.19 95 ALA A CA 1
ATOM 749 C C . ALA A 1 95 ? 12.074 6.766 -36.124 1.00 96.19 95 ALA A C 1
ATOM 751 O O . ALA A 1 95 ? 10.953 6.802 -35.627 1.00 96.19 95 ALA A O 1
ATOM 752 N N . LEU A 1 96 ? 12.743 5.613 -36.246 1.00 97.25 96 LEU A N 1
ATOM 753 C CA . LEU A 1 96 ? 12.182 4.321 -35.839 1.00 97.25 96 LEU A CA 1
ATOM 754 C C . LEU A 1 96 ? 11.854 4.261 -34.340 1.00 97.25 96 LEU A C 1
ATOM 756 O O . LEU A 1 96 ? 10.895 3.598 -33.949 1.00 97.25 96 LEU A O 1
ATOM 760 N N . ARG A 1 97 ? 12.648 4.927 -33.495 1.00 95.44 97 ARG A N 1
ATOM 761 C CA . ARG A 1 97 ? 12.393 5.022 -32.048 1.00 95.44 97 ARG A CA 1
ATOM 762 C C . ARG A 1 97 ? 11.226 5.949 -31.723 1.00 95.44 97 ARG A C 1
ATOM 764 O O . ARG A 1 97 ? 10.467 5.655 -30.799 1.00 95.44 97 ARG A O 1
ATOM 771 N N . ASP A 1 98 ? 11.059 7.029 -32.478 1.00 96.69 98 ASP A N 1
ATOM 772 C CA . ASP A 1 98 ? 9.882 7.892 -32.362 1.00 96.69 98 ASP A CA 1
ATOM 773 C C . ASP A 1 98 ? 8.610 7.140 -32.785 1.00 96.69 98 ASP A C 1
ATOM 775 O O . ASP A 1 98 ? 7.613 7.165 -32.058 1.00 96.69 98 ASP A O 1
ATOM 779 N N . ASP A 1 99 ? 8.672 6.382 -33.884 1.00 97.75 99 ASP A N 1
ATOM 780 C CA . ASP A 1 99 ? 7.584 5.513 -34.344 1.00 97.75 99 ASP A CA 1
ATOM 781 C C . ASP A 1 99 ? 7.256 4.413 -33.321 1.00 97.75 99 ASP A C 1
ATOM 783 O O . ASP A 1 99 ? 6.084 4.155 -33.036 1.00 97.75 99 ASP A O 1
ATOM 787 N N . GLU A 1 100 ? 8.273 3.779 -32.721 1.00 97.69 100 GLU A N 1
ATOM 788 C CA . GLU A 1 100 ? 8.084 2.801 -31.640 1.00 97.69 100 GLU A CA 1
ATOM 789 C C . GLU A 1 100 ? 7.300 3.426 -30.486 1.00 97.69 100 GLU A C 1
ATOM 791 O O . GLU A 1 100 ? 6.307 2.858 -30.030 1.00 97.69 100 GLU A O 1
ATOM 796 N N . LYS A 1 101 ? 7.706 4.618 -30.039 1.00 96.75 101 LYS A N 1
ATOM 797 C CA . LYS A 1 101 ? 7.045 5.323 -28.940 1.00 96.75 101 LYS A CA 1
ATOM 798 C C . LYS A 1 101 ? 5.607 5.714 -29.289 1.00 96.75 101 LYS A C 1
ATOM 800 O O . LYS A 1 101 ? 4.724 5.613 -28.435 1.00 96.75 101 LYS A O 1
ATOM 805 N N . ALA A 1 102 ? 5.357 6.144 -30.523 1.00 97.69 102 ALA A N 1
ATOM 806 C CA . ALA A 1 102 ? 4.013 6.455 -31.000 1.00 97.69 102 ALA A CA 1
ATOM 807 C C . ALA A 1 102 ? 3.112 5.207 -31.005 1.00 97.69 102 ALA A C 1
ATOM 809 O O . ALA A 1 102 ? 1.976 5.264 -30.529 1.00 97.69 102 ALA A O 1
ATOM 810 N N . GLU A 1 103 ? 3.628 4.064 -31.463 1.00 97.62 103 GLU A N 1
ATOM 811 C CA . GLU A 1 103 ? 2.908 2.789 -31.442 1.00 97.62 103 GLU A CA 1
ATOM 812 C C . GLU A 1 103 ? 2.646 2.303 -30.007 1.00 97.62 103 GLU A C 1
ATOM 814 O O . GLU A 1 103 ? 1.542 1.8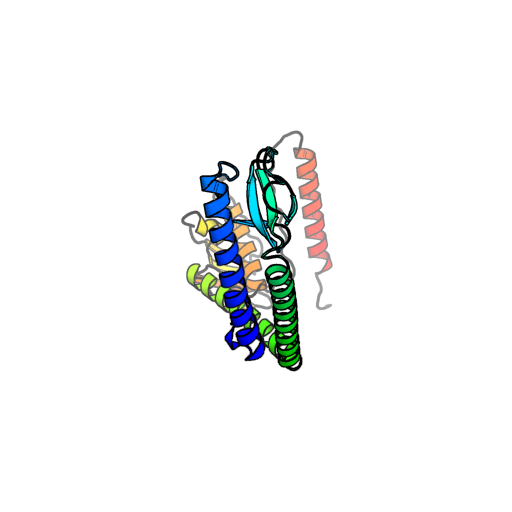46 -29.703 1.00 97.62 103 GLU A O 1
ATOM 819 N N . GLU A 1 104 ? 3.608 2.452 -29.090 1.00 97.56 104 GLU A N 1
ATOM 820 C CA . GLU A 1 104 ? 3.406 2.141 -27.671 1.00 97.56 104 GLU A CA 1
ATOM 821 C C . GLU A 1 104 ? 2.272 2.976 -27.059 1.00 97.56 104 GLU A C 1
ATOM 823 O O . GLU A 1 104 ? 1.385 2.427 -26.399 1.00 97.56 104 GLU A O 1
ATOM 828 N N . LEU A 1 105 ? 2.252 4.288 -27.316 1.00 97.62 105 LEU A N 1
ATOM 829 C CA . LEU A 1 105 ? 1.184 5.174 -26.846 1.00 97.62 105 LEU A CA 1
ATOM 830 C C . LEU A 1 105 ? -0.173 4.805 -27.449 1.00 97.62 105 LEU A C 1
ATOM 832 O O . LEU A 1 105 ? -1.171 4.767 -26.727 1.00 97.62 105 LEU A O 1
ATOM 836 N N . ARG A 1 106 ? -0.217 4.473 -28.744 1.00 97.81 106 ARG A N 1
ATOM 837 C CA . ARG A 1 106 ? -1.441 4.022 -29.417 1.00 97.81 106 ARG A CA 1
ATOM 838 C C . ARG A 1 106 ? -1.999 2.751 -28.772 1.00 97.81 106 ARG A C 1
ATOM 840 O O . ARG A 1 106 ? -3.207 2.655 -28.555 1.00 97.81 106 ARG A O 1
ATOM 847 N N . LEU A 1 107 ? -1.137 1.787 -28.443 1.00 97.75 107 LEU A N 1
ATOM 848 C CA . LEU A 1 107 ? -1.534 0.546 -27.771 1.00 97.75 107 LEU A CA 1
ATOM 849 C C . LEU A 1 107 ? -2.046 0.792 -26.349 1.00 97.75 107 LEU A C 1
ATOM 851 O O . LEU A 1 107 ? -3.047 0.195 -25.955 1.00 97.75 107 LEU A O 1
ATOM 855 N N . LEU A 1 108 ? -1.402 1.680 -25.588 1.00 97.50 108 LEU A N 1
ATOM 856 C CA . LEU A 1 108 ? -1.853 2.046 -24.242 1.00 97.50 108 LEU A CA 1
ATOM 857 C C . LEU A 1 108 ? -3.197 2.781 -24.263 1.00 97.50 108 LEU A C 1
ATOM 859 O O . LEU A 1 108 ? -4.056 2.492 -23.429 1.00 97.50 108 LEU A O 1
ATOM 863 N N . ALA A 1 109 ? -3.407 3.684 -25.223 1.00 97.69 109 ALA A N 1
ATOM 864 C CA . ALA A 1 109 ? -4.688 4.359 -25.411 1.00 97.69 109 ALA A CA 1
ATOM 865 C C . ALA A 1 109 ? -5.796 3.349 -25.747 1.00 97.69 109 ALA A C 1
ATOM 867 O O . ALA A 1 109 ? -6.823 3.320 -25.075 1.00 97.69 109 ALA A O 1
ATOM 868 N N . ALA A 1 110 ? -5.541 2.441 -26.695 1.00 97.00 110 ALA A N 1
ATOM 869 C CA . ALA A 1 110 ? -6.489 1.391 -27.057 1.00 97.00 110 ALA A CA 1
ATOM 870 C C . ALA A 1 110 ? -6.823 0.465 -25.873 1.00 97.00 110 ALA A C 1
ATOM 872 O O . ALA A 1 110 ? -7.984 0.116 -25.674 1.00 97.00 110 ALA A O 1
ATOM 873 N N . LEU A 1 111 ? -5.828 0.091 -25.060 1.00 96.25 111 LEU A N 1
ATOM 874 C CA . LEU A 1 111 ? -6.055 -0.691 -23.842 1.00 96.25 111 LEU A CA 1
ATOM 875 C C . LEU A 1 111 ? -6.895 0.086 -22.820 1.00 96.25 111 LEU A C 1
ATOM 877 O O . LEU A 1 111 ? -7.807 -0.474 -22.219 1.00 96.25 111 LEU A O 1
ATOM 881 N N . THR A 1 112 ? -6.604 1.373 -22.636 1.00 96.94 112 THR A N 1
ATOM 882 C CA . THR A 1 112 ? -7.356 2.245 -21.726 1.00 96.94 112 THR A CA 1
ATOM 883 C C . THR A 1 112 ? -8.817 2.340 -22.152 1.00 96.94 112 THR A C 1
ATOM 885 O O . THR A 1 112 ? -9.712 2.175 -21.325 1.00 96.94 112 THR A O 1
ATOM 888 N N . ASP A 1 113 ? -9.074 2.534 -23.443 1.00 97.62 113 ASP A N 1
ATOM 889 C CA . ASP A 1 113 ? -10.435 2.601 -23.971 1.00 97.62 113 ASP A CA 1
ATOM 890 C C . ASP A 1 113 ? -11.153 1.251 -23.913 1.00 97.62 113 ASP A C 1
ATOM 892 O O . ASP A 1 113 ? -12.350 1.218 -23.638 1.00 97.62 113 ASP A O 1
ATOM 896 N N . ALA A 1 114 ? -10.438 0.134 -24.065 1.00 97.12 114 ALA A N 1
ATOM 897 C CA . ALA A 1 114 ? -11.005 -1.197 -23.856 1.00 97.12 114 ALA A CA 1
ATOM 898 C C . ALA A 1 114 ? -11.416 -1.444 -22.391 1.00 97.12 114 ALA A C 1
ATOM 900 O O . ALA A 1 114 ? -12.374 -2.174 -22.138 1.00 97.12 114 ALA A O 1
ATOM 901 N N . LEU A 1 115 ? -10.716 -0.834 -21.428 1.00 97.00 115 LEU A N 1
ATOM 902 C CA . LEU A 1 115 ? -11.033 -0.934 -19.999 1.00 97.00 115 LEU A CA 1
ATOM 903 C C . LEU A 1 115 ? -12.089 0.080 -19.538 1.00 97.00 115 LEU A C 1
ATOM 905 O O . LEU A 1 115 ? -12.763 -0.163 -18.538 1.00 97.00 115 LEU A O 1
ATOM 909 N N . ARG A 1 116 ? -12.266 1.192 -20.261 1.00 97.12 116 ARG A N 1
ATOM 910 C CA . ARG A 1 116 ? -13.162 2.301 -19.894 1.00 97.12 116 ARG A CA 1
ATOM 911 C C . ARG A 1 116 ? -14.608 1.878 -19.579 1.00 97.12 116 ARG A C 1
ATOM 913 O O . ARG A 1 116 ? -15.131 2.373 -18.589 1.00 97.12 116 ARG A O 1
ATOM 920 N N . PRO A 1 117 ? -15.261 0.959 -20.317 1.00 97.75 117 PRO A N 1
ATOM 921 C CA . PRO A 1 117 ? -16.623 0.524 -19.987 1.00 97.75 117 PRO A CA 1
ATOM 922 C C . PRO A 1 117 ? -16.736 -0.241 -18.661 1.00 97.75 117 PRO A C 1
ATOM 924 O O . PRO A 1 117 ? -17.838 -0.438 -18.158 1.00 97.75 117 PRO A O 1
ATOM 927 N N . TYR A 1 118 ? -15.615 -0.708 -18.106 1.00 97.81 118 TYR A N 1
ATOM 928 C CA . TYR A 1 118 ? -15.577 -1.537 -16.904 1.00 97.81 118 TYR A CA 1
ATOM 929 C C . TYR A 1 118 ? -15.174 -0.763 -15.645 1.00 97.81 118 TYR A C 1
ATOM 931 O O . TYR A 1 118 ? -15.047 -1.382 -14.591 1.00 97.81 118 TYR A O 1
ATOM 939 N N . THR A 1 119 ? -14.977 0.559 -15.712 1.00 97.06 119 THR A N 1
ATOM 940 C CA . THR A 1 119 ? -14.499 1.363 -14.571 1.00 97.06 119 THR A CA 1
ATOM 941 C C . THR A 1 119 ? -15.370 1.202 -13.334 1.00 97.06 119 THR A C 1
ATOM 943 O O . THR A 1 119 ? -14.841 0.973 -12.251 1.00 97.06 119 THR A O 1
ATOM 946 N N . ASP A 1 120 ? -16.692 1.212 -13.495 1.00 97.31 120 ASP A N 1
ATOM 947 C CA . ASP A 1 120 ? -17.628 1.097 -12.371 1.00 97.31 120 ASP A CA 1
ATOM 948 C C . ASP A 1 120 ? -17.616 -0.314 -11.768 1.00 97.31 120 ASP A C 1
ATOM 950 O O . ASP A 1 120 ? -17.770 -0.500 -10.562 1.00 97.31 120 ASP A O 1
ATOM 954 N N . ASN A 1 121 ? -17.398 -1.340 -12.595 1.00 97.75 121 ASN A N 1
ATOM 955 C CA . ASN A 1 121 ? -17.251 -2.718 -12.122 1.00 97.75 121 ASN A CA 1
ATOM 956 C C . ASN A 1 121 ? -15.929 -2.907 -11.375 1.00 97.75 121 ASN A C 1
ATOM 958 O O . ASN A 1 121 ? -15.898 -3.588 -10.351 1.00 97.75 121 ASN A O 1
ATOM 962 N N . LEU A 1 122 ? -14.847 -2.303 -11.871 1.00 97.25 122 LEU A N 1
ATOM 963 C CA . LEU A 1 122 ? -13.539 -2.328 -11.223 1.00 97.25 122 LEU A CA 1
ATOM 964 C C . LEU A 1 122 ? -13.577 -1.585 -9.885 1.00 97.25 122 LEU A C 1
ATOM 966 O O . LEU A 1 122 ? -13.111 -2.135 -8.894 1.00 97.25 122 LEU A O 1
ATOM 970 N N . ALA A 1 123 ? -14.191 -0.400 -9.831 1.00 97.00 123 ALA A N 1
ATOM 971 C CA . ALA A 1 123 ? -14.388 0.353 -8.593 1.00 97.00 123 ALA A CA 1
ATOM 972 C C . ALA A 1 123 ? -15.158 -0.466 -7.546 1.00 97.00 123 ALA A C 1
ATOM 974 O O . ALA A 1 123 ? -14.656 -0.673 -6.445 1.00 97.00 123 ALA A O 1
ATOM 975 N N . ARG A 1 124 ? -16.303 -1.051 -7.923 1.00 97.56 124 ARG A N 1
ATOM 976 C CA . ARG A 1 124 ? -17.064 -1.942 -7.029 1.00 97.56 124 ARG A CA 1
ATOM 977 C C . ARG A 1 124 ? -16.270 -3.173 -6.595 1.00 97.56 124 ARG A C 1
ATOM 979 O O . ARG A 1 124 ? -16.383 -3.614 -5.459 1.00 97.56 124 ARG A O 1
ATOM 986 N N . SER A 1 125 ? -15.452 -3.736 -7.483 1.00 97.94 125 SER A N 1
ATOM 987 C CA . SER A 1 125 ? -14.586 -4.869 -7.131 1.00 97.94 125 SER A CA 1
ATOM 988 C C . SE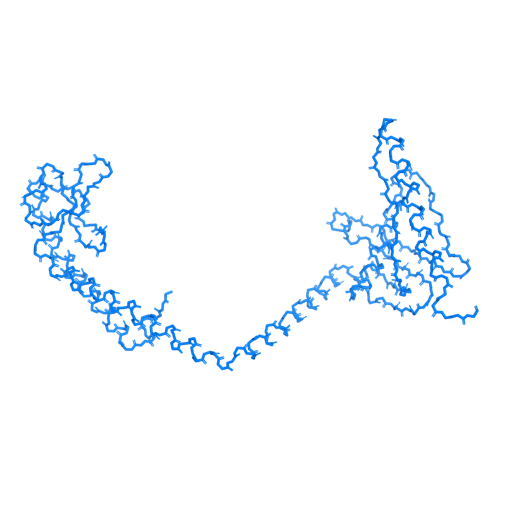R A 1 125 ? -13.542 -4.470 -6.089 1.00 97.94 125 SER A C 1
ATOM 990 O O . SER A 1 125 ? -13.269 -5.246 -5.180 1.00 97.94 125 SER A O 1
ATOM 992 N N . VAL A 1 126 ? -12.982 -3.261 -6.191 1.00 98.00 126 VAL A N 1
ATOM 993 C CA . VAL A 1 126 ? -12.047 -2.720 -5.196 1.00 98.00 126 VAL A CA 1
ATOM 994 C C . VAL A 1 126 ? -12.738 -2.504 -3.850 1.00 98.00 126 VAL A C 1
ATOM 996 O O . VAL A 1 126 ? -12.159 -2.875 -2.835 1.00 98.00 126 VAL A O 1
ATOM 999 N N . GLU A 1 127 ? -13.966 -1.983 -3.824 1.00 97.94 127 GLU A N 1
ATOM 1000 C CA . GLU A 1 127 ? -14.751 -1.831 -2.586 1.00 97.94 127 GLU A CA 1
ATOM 1001 C C . GLU A 1 127 ? -14.993 -3.182 -1.899 1.00 97.94 127 GLU A C 1
ATOM 1003 O O . GLU A 1 127 ? -14.705 -3.344 -0.717 1.00 97.94 127 GLU A O 1
ATOM 1008 N N . VAL A 1 128 ? -15.419 -4.198 -2.657 1.00 97.88 128 VAL A N 1
ATOM 1009 C CA . VAL A 1 128 ? -15.622 -5.553 -2.117 1.00 97.88 128 VAL A CA 1
ATOM 1010 C C . VAL A 1 128 ? -14.313 -6.161 -1.607 1.00 97.88 128 VAL A C 1
ATOM 1012 O O . VAL A 1 128 ? -14.299 -6.817 -0.566 1.00 97.88 128 VAL A O 1
ATOM 1015 N N . LEU A 1 129 ? -13.203 -5.962 -2.325 1.00 98.31 129 LEU A N 1
ATOM 1016 C CA . LEU A 1 129 ? -11.888 -6.434 -1.886 1.00 98.31 129 LEU A CA 1
ATOM 1017 C C . LEU A 1 129 ? -11.417 -5.717 -0.619 1.00 98.31 129 LEU A C 1
ATOM 1019 O O . LEU A 1 129 ? -10.825 -6.364 0.240 1.00 98.31 129 LEU A O 1
ATOM 1023 N N . TYR A 1 130 ? -11.694 -4.420 -0.494 1.00 97.75 130 TYR A N 1
ATOM 1024 C CA . TYR A 1 130 ? -11.404 -3.643 0.706 1.00 97.75 130 TYR A CA 1
ATOM 1025 C C . TYR A 1 130 ? -12.167 -4.192 1.914 1.00 97.75 130 TYR A C 1
ATOM 1027 O O . TYR A 1 130 ? -11.548 -4.498 2.933 1.00 97.75 130 TYR A O 1
ATOM 1035 N N . ASP A 1 131 ? -13.480 -4.395 1.782 1.00 96.88 131 ASP A N 1
ATOM 1036 C CA . ASP A 1 131 ? -14.296 -4.949 2.864 1.00 96.88 131 ASP A CA 1
ATOM 1037 C C . ASP A 1 131 ? -13.821 -6.353 3.244 1.00 96.88 131 ASP A C 1
ATOM 1039 O O . ASP A 1 131 ? -13.707 -6.686 4.424 1.00 96.88 131 ASP A O 1
ATOM 1043 N N . LEU A 1 132 ? -13.510 -7.194 2.255 1.00 98.00 132 LEU A N 1
ATOM 1044 C CA . LEU A 1 132 ? -13.005 -8.540 2.500 1.00 98.00 132 LEU A CA 1
ATOM 1045 C C . LEU A 1 132 ? -11.662 -8.520 3.244 1.00 98.00 132 LEU A C 1
ATOM 1047 O O . LEU A 1 132 ? -11.498 -9.263 4.212 1.00 98.00 132 LEU A O 1
ATOM 1051 N N . ASP A 1 133 ? -10.712 -7.689 2.811 1.00 98.25 133 ASP A N 1
ATOM 1052 C CA . ASP A 1 133 ? -9.397 -7.574 3.447 1.00 98.25 133 ASP A CA 1
ATOM 1053 C C . ASP A 1 133 ? -9.513 -7.041 4.880 1.00 98.25 133 ASP A C 1
ATOM 1055 O O . ASP A 1 133 ? -8.931 -7.618 5.801 1.00 98.25 133 ASP A O 1
ATOM 1059 N N . ALA A 1 134 ? -10.352 -6.023 5.100 1.00 96.31 134 ALA A N 1
ATOM 1060 C CA . ALA A 1 134 ? -10.631 -5.485 6.426 1.00 96.31 134 ALA A CA 1
ATOM 1061 C C . ALA A 1 134 ? -11.191 -6.565 7.366 1.00 96.31 134 ALA A C 1
ATOM 1063 O O . ALA A 1 134 ? -10.631 -6.794 8.441 1.00 96.31 134 ALA A O 1
ATOM 1064 N N . HIS A 1 135 ? -12.236 -7.294 6.958 1.00 96.00 135 HIS A N 1
ATOM 1065 C CA . HIS A 1 135 ? -12.811 -8.363 7.781 1.00 96.00 135 HIS A CA 1
ATOM 1066 C C . HIS A 1 135 ? -11.821 -9.512 8.025 1.00 96.00 135 HIS A C 1
ATOM 1068 O O . HIS A 1 135 ? -11.751 -10.042 9.137 1.00 96.00 135 HIS A O 1
ATOM 1074 N N . LEU A 1 136 ? -11.020 -9.896 7.024 1.00 97.62 136 LEU A N 1
ATOM 1075 C CA . LEU A 1 136 ? -9.992 -10.929 7.185 1.00 97.62 136 LEU A CA 1
ATOM 1076 C C . LEU A 1 136 ? -8.891 -10.495 8.155 1.00 97.62 136 LEU A C 1
ATOM 1078 O O . LEU A 1 136 ? -8.453 -11.303 8.978 1.00 97.62 136 LEU A O 1
ATOM 1082 N N . ALA A 1 137 ? -8.450 -9.240 8.086 1.00 97.19 137 ALA A N 1
ATOM 1083 C CA . ALA A 1 137 ? -7.473 -8.683 9.011 1.00 97.19 137 ALA A CA 1
ATOM 1084 C C . ALA A 1 137 ? -8.016 -8.674 10.447 1.00 97.19 137 ALA A C 1
ATOM 1086 O O . ALA A 1 137 ? -7.338 -9.147 11.360 1.00 97.19 137 ALA A O 1
ATOM 1087 N N . GLN A 1 138 ? -9.261 -8.227 10.637 1.00 96.44 138 GLN A N 1
ATOM 1088 C CA . GLN A 1 138 ? -9.937 -8.234 11.936 1.00 96.44 138 GLN A CA 1
ATOM 1089 C C . GLN A 1 138 ? -10.088 -9.653 12.498 1.00 96.44 138 GLN A C 1
ATOM 1091 O O . GLN A 1 138 ? -9.779 -9.884 13.666 1.00 96.44 138 GLN A O 1
ATOM 1096 N N . ALA A 1 139 ? -10.497 -10.621 11.672 1.00 96.75 139 ALA A N 1
ATOM 1097 C CA . ALA A 1 139 ? -10.646 -12.017 12.079 1.00 96.75 139 ALA A CA 1
ATOM 1098 C C . ALA A 1 139 ? -9.303 -12.652 12.467 1.00 96.75 139 ALA A C 1
ATOM 1100 O O . ALA A 1 139 ? -9.202 -13.317 13.497 1.00 96.75 139 ALA A O 1
ATOM 1101 N N . ARG A 1 140 ? -8.246 -12.419 11.678 1.00 97.56 140 ARG A N 1
ATOM 1102 C CA . ARG A 1 140 ? -6.889 -12.892 11.998 1.00 97.56 140 ARG A CA 1
ATOM 1103 C C . ARG A 1 140 ? -6.370 -12.276 13.290 1.00 97.56 140 ARG A C 1
ATOM 1105 O O . ARG A 1 140 ? -5.827 -12.995 14.123 1.00 97.56 140 ARG A O 1
ATOM 1112 N N . TRP A 1 141 ? -6.558 -10.970 13.469 1.00 96.44 141 TRP A N 1
ATOM 1113 C CA . TRP A 1 141 ? -6.191 -10.292 14.708 1.00 96.44 141 TRP A CA 1
ATOM 1114 C C . TRP A 1 141 ? -6.951 -10.877 15.902 1.00 96.44 141 TRP A C 1
ATOM 1116 O O . TRP A 1 141 ? -6.330 -11.218 16.905 1.00 96.44 141 TRP A O 1
ATOM 1126 N N . ALA A 1 142 ? -8.264 -11.091 15.771 1.00 96.94 142 ALA A N 1
ATOM 1127 C CA . ALA A 1 142 ? -9.082 -11.684 16.822 1.00 96.94 142 ALA A CA 1
ATOM 1128 C C . ALA A 1 142 ? -8.599 -13.092 17.203 1.00 96.94 142 ALA A C 1
ATOM 1130 O O . ALA A 1 142 ? -8.456 -13.383 18.386 1.00 96.94 142 ALA A O 1
ATOM 1131 N N . LEU A 1 143 ? -8.281 -13.944 16.223 1.00 96.56 143 LEU A N 1
ATOM 1132 C CA . LEU A 1 143 ? -7.730 -15.281 16.473 1.00 96.56 143 LEU A CA 1
ATOM 1133 C C . LEU A 1 143 ? -6.378 -15.220 17.191 1.00 96.56 143 LEU A C 1
ATOM 1135 O O . LEU A 1 143 ? -6.184 -15.923 18.180 1.00 96.56 143 LEU A O 1
ATOM 1139 N N . ASN A 1 144 ? -5.471 -14.352 16.737 1.00 95.25 144 ASN A N 1
ATOM 1140 C CA . ASN A 1 144 ? -4.146 -14.191 17.340 1.00 95.25 144 ASN A CA 1
ATOM 1141 C C . ASN A 1 144 ? -4.213 -13.684 18.788 1.00 95.25 144 ASN A C 1
ATOM 1143 O O . ASN A 1 144 ? -3.352 -14.018 19.594 1.00 95.25 144 ASN A O 1
ATOM 1147 N N . GLN A 1 145 ? -5.224 -12.878 19.113 1.00 94.25 145 GLN A N 1
ATOM 1148 C CA . GLN A 1 145 ? -5.445 -12.337 20.456 1.00 94.25 145 GLN A CA 1
ATOM 1149 C C . GLN A 1 145 ? -6.321 -13.243 21.338 1.00 94.25 145 GLN A C 1
ATOM 1151 O O . GLN A 1 145 ? -6.630 -12.872 22.475 1.00 94.25 145 GLN A O 1
ATOM 1156 N N . GLU A 1 146 ? -6.758 -14.402 20.822 1.00 95.31 146 GLU A N 1
ATOM 1157 C CA . GLU A 1 146 ? -7.774 -15.263 21.445 1.00 95.31 146 GLU A CA 1
ATOM 1158 C C . GLU A 1 146 ? -9.007 -14.444 21.884 1.00 95.31 146 GLU A C 1
ATOM 1160 O O . GLU A 1 146 ? -9.508 -14.556 23.005 1.00 95.31 146 GLU A O 1
ATOM 1165 N N . ALA A 1 147 ? -9.443 -13.535 21.014 1.00 97.69 147 ALA A N 1
ATOM 1166 C CA . ALA A 1 147 ? -10.524 -12.607 21.274 1.00 97.69 147 ALA A CA 1
ATOM 1167 C C . ALA A 1 147 ? -11.894 -13.249 21.032 1.00 97.69 147 ALA A C 1
ATOM 1169 O O . ALA A 1 147 ? -12.074 -14.088 20.150 1.00 97.69 147 ALA A O 1
ATOM 1170 N N . VAL A 1 148 ? -12.889 -12.810 21.800 1.00 97.94 148 VAL A N 1
ATOM 1171 C CA . VAL A 1 148 ? -14.267 -13.304 21.746 1.00 97.94 148 VAL A CA 1
ATOM 1172 C C . VAL A 1 148 ? -15.217 -12.228 21.249 1.00 97.94 148 VAL A C 1
ATOM 1174 O O . VAL A 1 148 ? -15.013 -11.033 21.481 1.00 97.94 148 VAL A O 1
ATOM 1177 N N . GLN A 1 149 ? -16.281 -12.662 20.576 1.00 97.69 149 GLN A N 1
ATOM 1178 C CA . GLN A 1 149 ? -17.357 -11.768 20.175 1.00 97.69 149 GLN A CA 1
ATOM 1179 C C . GLN A 1 149 ? -18.045 -11.234 21.440 1.00 97.69 149 GLN A C 1
ATOM 1181 O O . GLN A 1 149 ? -18.531 -12.038 22.244 1.00 97.69 149 GLN A O 1
ATOM 1186 N N . PRO A 1 150 ? -18.104 -9.909 21.650 1.00 97.31 150 PRO A N 1
ATOM 1187 C CA . PRO A 1 150 ? -18.812 -9.362 22.792 1.00 97.31 150 PRO A CA 1
ATOM 1188 C C . PRO A 1 150 ? -20.321 -9.518 22.614 1.00 97.31 150 PRO A C 1
ATOM 1190 O O . PRO A 1 150 ? -20.870 -9.295 21.533 1.00 97.31 150 PRO A O 1
ATOM 1193 N N . ARG A 1 151 ? -21.019 -9.829 23.705 1.00 97.19 151 ARG A N 1
ATOM 1194 C CA . ARG A 1 151 ? -22.470 -9.677 23.773 1.00 97.19 151 ARG A CA 1
ATOM 1195 C C . ARG A 1 151 ? -22.793 -8.207 24.029 1.00 97.19 151 ARG A C 1
ATOM 1197 O O . ARG A 1 151 ? -22.555 -7.708 25.125 1.00 97.19 151 ARG A O 1
ATOM 1204 N N . LEU A 1 152 ? -23.348 -7.527 23.032 1.00 95.88 152 LEU A N 1
ATOM 1205 C CA . LEU A 1 152 ? -23.809 -6.148 23.185 1.00 95.88 152 LEU A CA 1
ATOM 1206 C C . LEU A 1 152 ? -25.226 -6.114 23.753 1.00 95.88 152 LEU A C 1
ATOM 1208 O O . LEU A 1 152 ? -26.092 -6.884 23.329 1.00 95.88 152 LEU A O 1
ATOM 1212 N N . THR A 1 153 ? -25.467 -5.218 24.704 1.00 92.75 153 THR A N 1
ATOM 1213 C CA . THR A 1 153 ? -26.802 -4.954 25.251 1.00 92.75 153 THR A CA 1
ATOM 1214 C C . THR A 1 153 ? -27.153 -3.469 25.092 1.00 92.75 153 THR A C 1
ATOM 1216 O O . THR A 1 153 ? -26.252 -2.632 25.133 1.00 92.75 153 THR A O 1
ATOM 1219 N N . PRO A 1 154 ? -28.433 -3.090 24.889 1.00 87.56 154 PRO A N 1
ATOM 1220 C CA . PRO A 1 154 ? -28.810 -1.671 24.837 1.00 87.56 154 PRO A CA 1
ATOM 1221 C C . PRO A 1 154 ? -28.435 -0.939 26.130 1.00 87.56 154 PRO A C 1
ATOM 1223 O O . PRO A 1 154 ? -27.840 0.131 26.107 1.00 87.56 154 PRO A O 1
ATOM 1226 N N . GLU A 1 155 ? -28.712 -1.594 27.255 1.00 84.75 155 GLU A N 1
ATOM 1227 C CA . GLU A 1 155 ? -28.322 -1.208 28.605 1.00 84.75 155 GLU A CA 1
ATOM 1228 C C . GLU A 1 155 ? -27.849 -2.459 29.351 1.00 84.75 155 GLU A C 1
ATOM 1230 O O . GLU A 1 155 ? -28.130 -3.585 28.928 1.00 84.75 155 GLU A O 1
ATOM 1235 N N . GLY A 1 156 ? -27.128 -2.297 30.457 1.00 87.88 156 GLY A N 1
ATOM 1236 C CA . GLY A 1 156 ? -26.697 -3.428 31.275 1.00 87.88 156 GLY A CA 1
ATOM 1237 C C . GLY A 1 156 ? -25.283 -3.284 31.825 1.00 87.88 156 GLY A C 1
ATOM 1238 O O . GLY A 1 156 ? -24.712 -2.191 31.800 1.00 87.88 156 GLY A O 1
ATOM 1239 N N . PRO A 1 157 ? -24.730 -4.377 32.374 1.00 93.69 157 PRO 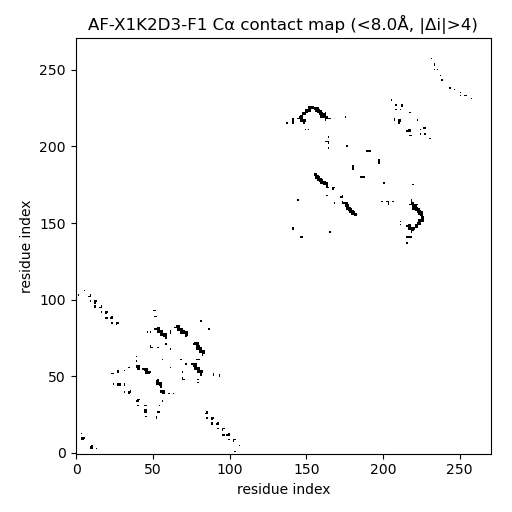A N 1
ATOM 1240 C CA . PRO A 1 157 ? -23.427 -4.349 33.004 1.00 93.69 157 PRO A CA 1
ATOM 1241 C C . PRO A 1 157 ? -22.287 -4.413 31.983 1.00 93.69 157 PRO A C 1
ATOM 1243 O O . PRO A 1 157 ? -22.392 -5.050 30.937 1.00 93.69 157 PRO A O 1
ATOM 1246 N N . ILE A 1 158 ? -21.152 -3.831 32.356 1.00 96.25 158 ILE A N 1
ATOM 1247 C CA . ILE A 1 158 ? -19.844 -4.242 31.850 1.00 96.25 158 ILE A CA 1
ATOM 1248 C C . ILE A 1 158 ? -19.515 -5.566 32.535 1.00 96.25 158 ILE A C 1
ATOM 1250 O O . ILE A 1 158 ? -19.337 -5.595 33.751 1.00 96.25 158 ILE A O 1
ATOM 1254 N N . GLU A 1 159 ? -19.404 -6.649 31.777 1.00 97.31 159 GLU A N 1
ATOM 1255 C CA . GLU A 1 159 ? -18.876 -7.925 32.256 1.00 97.31 159 GLU A CA 1
ATOM 1256 C C . GLU A 1 159 ? -17.719 -8.353 31.365 1.00 97.31 159 GLU A C 1
ATOM 1258 O O . GLU A 1 159 ? -17.900 -8.651 30.190 1.00 97.31 159 GLU A O 1
ATOM 1263 N N . LEU A 1 160 ? -16.522 -8.408 31.929 1.00 98.06 160 LEU A N 1
ATOM 1264 C CA . LEU A 1 160 ? -15.316 -8.872 31.262 1.00 98.06 160 LEU A CA 1
ATOM 1265 C C . LEU A 1 160 ? -14.760 -10.024 32.087 1.00 98.06 160 LEU A C 1
ATOM 1267 O O . LEU A 1 160 ? -14.428 -9.827 33.249 1.00 98.06 160 LEU A O 1
ATOM 1271 N N . ALA A 1 161 ? -14.684 -11.220 31.509 1.00 98.19 161 ALA A N 1
ATOM 1272 C CA . ALA A 1 161 ? -14.087 -12.381 32.156 1.00 98.19 161 ALA A CA 1
ATOM 1273 C C . ALA A 1 161 ? -12.779 -12.744 31.451 1.00 98.19 161 ALA A C 1
ATOM 1275 O O . ALA A 1 161 ? -12.784 -13.046 30.256 1.00 98.19 161 ALA A O 1
ATOM 1276 N N . GLY A 1 162 ? -11.668 -12.736 32.179 1.00 97.62 162 GLY A N 1
ATOM 1277 C CA . GLY A 1 162 ? -10.328 -13.010 31.678 1.00 97.62 162 GLY A CA 1
ATOM 1278 C C . GLY A 1 162 ? -9.872 -12.027 30.603 1.00 97.62 162 GLY A C 1
ATOM 1279 O O . GLY A 1 162 ? -9.208 -12.450 29.660 1.00 97.62 162 GLY A O 1
ATOM 1280 N N . ALA A 1 163 ? -10.257 -10.753 30.702 1.00 97.75 163 ALA A N 1
ATOM 1281 C CA . ALA A 1 163 ? -9.868 -9.736 29.734 1.00 97.75 163 ALA A CA 1
ATOM 1282 C C . ALA A 1 163 ? -8.379 -9.392 29.842 1.00 97.75 163 ALA A C 1
ATOM 1284 O O . ALA A 1 163 ? -7.822 -9.285 30.935 1.00 97.75 163 ALA A O 1
ATOM 1285 N N . ARG A 1 164 ? -7.737 -9.201 28.692 1.00 96.88 164 ARG A N 1
ATOM 1286 C CA . ARG A 1 164 ? -6.322 -8.843 28.565 1.00 96.88 164 ARG A CA 1
ATOM 1287 C C . ARG A 1 164 ? -6.201 -7.532 27.802 1.00 96.88 164 ARG A C 1
ATOM 1289 O O . ARG A 1 164 ? -6.978 -7.256 26.894 1.00 96.88 164 ARG A O 1
ATOM 1296 N N . ASN A 1 165 ? -5.210 -6.723 28.163 1.00 96.19 165 ASN A N 1
ATOM 1297 C CA . ASN A 1 165 ? -4.878 -5.525 27.403 1.00 96.19 165 ASN A CA 1
ATOM 1298 C C . ASN A 1 165 ? -4.092 -5.932 26.140 1.00 96.19 165 ASN A C 1
ATOM 1300 O O . ASN A 1 165 ? -2.953 -6.375 26.300 1.00 96.19 165 ASN A O 1
ATOM 1304 N N . PRO A 1 166 ? -4.648 -5.788 24.919 1.00 93.94 166 PRO A N 1
ATOM 1305 C CA . PRO A 1 166 ? -3.981 -6.260 23.703 1.00 93.94 166 PRO A CA 1
ATOM 1306 C C . PRO A 1 166 ? -2.648 -5.555 23.446 1.00 93.94 166 PRO A C 1
ATOM 1308 O O . PRO A 1 166 ? -1.674 -6.210 23.106 1.00 93.94 166 PRO A O 1
ATOM 1311 N N . VAL A 1 167 ? -2.571 -4.243 23.692 1.00 93.00 167 VAL A N 1
ATOM 1312 C CA . VAL A 1 167 ? -1.342 -3.455 23.483 1.00 93.00 167 VAL A CA 1
ATOM 1313 C C . VAL A 1 167 ? -0.239 -3.907 24.438 1.00 93.00 167 VAL A C 1
ATOM 1315 O O . VAL A 1 167 ? 0.923 -4.019 24.068 1.00 93.00 167 VAL A O 1
ATOM 1318 N N . LEU A 1 168 ? -0.593 -4.201 25.689 1.00 92.75 168 LEU A N 1
ATOM 1319 C CA . LEU A 1 168 ? 0.383 -4.674 26.665 1.00 92.75 168 LEU A CA 1
ATOM 1320 C C . LEU A 1 168 ? 0.827 -6.119 26.393 1.00 92.75 168 LEU A C 1
ATOM 1322 O O . LEU A 1 168 ? 1.987 -6.450 26.641 1.00 92.75 168 LEU A O 1
ATOM 1326 N N . ALA A 1 169 ? -0.090 -6.957 25.898 1.00 92.25 169 ALA A N 1
ATOM 1327 C CA . ALA A 1 169 ? 0.153 -8.364 25.589 1.00 92.25 169 ALA A CA 1
ATOM 1328 C C . ALA A 1 169 ? 1.156 -8.560 24.441 1.00 92.25 169 ALA A C 1
ATOM 1330 O O . ALA A 1 169 ? 1.811 -9.596 24.381 1.00 92.25 169 ALA A O 1
ATOM 1331 N N . GLU A 1 170 ? 1.337 -7.558 23.575 1.00 89.88 170 GLU A N 1
ATOM 1332 C CA . GLU A 1 170 ? 2.369 -7.573 22.528 1.00 89.88 170 GLU A CA 1
ATOM 1333 C C . GLU A 1 170 ? 3.800 -7.508 23.081 1.00 89.88 170 GLU A C 1
ATOM 1335 O O . GLU A 1 170 ? 4.745 -7.938 22.420 1.00 89.88 170 GLU A O 1
ATOM 1340 N N . HIS A 1 171 ? 3.982 -6.970 24.288 1.00 91.94 171 HIS A N 1
ATOM 1341 C CA . HIS A 1 171 ? 5.309 -6.708 24.848 1.00 91.94 171 HIS A CA 1
ATOM 1342 C C . HIS A 1 171 ? 5.662 -7.596 26.037 1.00 91.94 171 HIS A C 1
ATOM 1344 O O . HIS A 1 171 ? 6.839 -7.739 26.369 1.00 91.94 171 HIS A O 1
ATOM 1350 N N . ARG A 1 172 ? 4.662 -8.159 26.718 1.00 91.31 172 ARG A N 1
ATOM 1351 C CA . ARG A 1 172 ? 4.864 -9.004 27.895 1.00 91.31 172 ARG A CA 1
ATOM 1352 C C . ARG A 1 172 ? 3.647 -9.864 28.181 1.00 91.31 172 ARG A C 1
ATOM 1354 O O . ARG A 1 172 ? 2.543 -9.575 27.734 1.00 91.31 172 ARG A O 1
ATOM 1361 N N . GLU A 1 173 ? 3.841 -10.867 29.024 1.00 90.25 173 GLU A N 1
ATOM 1362 C CA . GLU A 1 173 ? 2.732 -11.621 29.592 1.00 90.25 173 GLU A CA 1
ATOM 1363 C C . GLU A 1 173 ? 1.833 -10.703 30.441 1.00 90.25 173 GLU A C 1
ATOM 1365 O O . GLU A 1 173 ? 2.306 -9.902 31.255 1.00 90.25 173 GLU A O 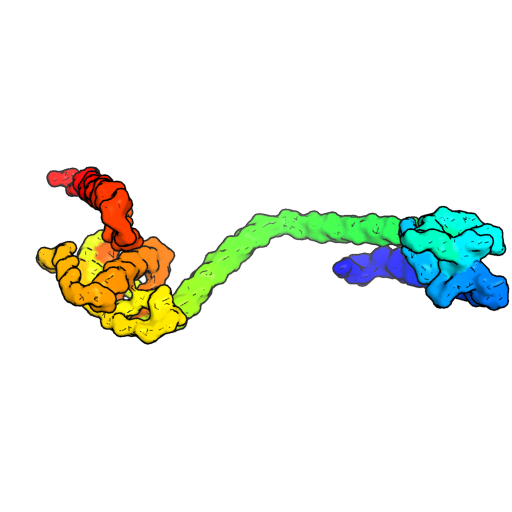1
ATOM 1370 N N . VAL A 1 174 ? 0.519 -10.798 30.224 1.00 92.44 174 VAL A N 1
ATOM 1371 C CA . VAL A 1 174 ? -0.494 -9.981 30.900 1.00 92.44 174 VAL A CA 1
ATOM 1372 C C . VAL A 1 174 ? -1.372 -10.879 31.752 1.00 92.44 174 VAL A C 1
ATOM 1374 O O . VAL A 1 174 ? -1.993 -11.812 31.244 1.00 92.44 174 VAL A O 1
ATOM 1377 N N . VAL A 1 175 ? -1.477 -10.548 33.039 1.00 93.56 175 VAL A N 1
ATOM 1378 C CA . VAL A 1 175 ? -2.418 -11.200 33.953 1.00 93.56 175 VAL A CA 1
ATOM 1379 C C . VAL A 1 175 ? -3.850 -10.826 33.539 1.00 93.56 175 VAL A C 1
ATOM 1381 O O . VAL A 1 175 ? -4.163 -9.631 33.504 1.00 93.56 175 VAL A O 1
ATOM 1384 N N . PRO A 1 176 ? -4.721 -11.801 33.211 1.00 95.81 176 PRO A N 1
ATOM 1385 C CA . PRO A 1 176 ? -6.106 -11.525 32.842 1.00 95.81 176 PRO A CA 1
ATOM 1386 C C . PRO A 1 176 ? -6.896 -10.905 33.997 1.00 95.81 176 PRO A C 1
ATOM 1388 O O . PRO A 1 176 ? -6.666 -11.240 35.159 1.00 95.81 176 PRO A O 1
ATOM 1391 N N . LEU A 1 177 ? -7.860 -10.044 33.674 1.00 94.88 177 LEU A N 1
ATOM 1392 C CA . LEU A 1 177 ? -8.717 -9.379 34.651 1.00 94.88 177 LEU A CA 1
ATOM 1393 C C . LEU A 1 177 ? -10.179 -9.818 34.512 1.00 94.88 177 LEU A C 1
ATOM 1395 O O . LEU A 1 177 ? -10.690 -9.980 33.402 1.00 94.88 177 LEU A O 1
ATOM 1399 N N . ASP A 1 178 ? -10.857 -9.932 35.650 1.00 96.81 178 ASP A N 1
ATOM 1400 C CA . ASP A 1 178 ? -12.304 -10.110 35.731 1.00 96.81 178 ASP A CA 1
ATOM 1401 C C . ASP A 1 178 ? -12.949 -8.820 36.260 1.00 96.81 178 ASP A C 1
ATOM 1403 O O . ASP A 1 178 ? -12.583 -8.331 37.329 1.00 96.81 178 ASP A O 1
ATOM 1407 N N . ILE A 1 179 ? -13.908 -8.258 35.521 1.00 95.31 179 ILE A N 1
ATOM 1408 C CA . ILE A 1 179 ? -14.678 -7.072 35.916 1.00 95.31 179 ILE A CA 1
ATOM 1409 C C . ILE A 1 179 ? -16.165 -7.316 35.725 1.00 95.31 179 ILE A C 1
ATOM 1411 O O . ILE A 1 179 ? -16.605 -7.818 34.693 1.00 95.31 179 ILE A O 1
ATOM 1415 N N . ARG A 1 180 ? -16.942 -6.878 36.715 1.00 94.94 180 ARG A N 1
ATOM 1416 C CA . ARG A 1 180 ? -18.393 -6.740 36.640 1.00 94.94 180 ARG A CA 1
ATOM 1417 C C . ARG A 1 180 ? -18.780 -5.376 37.202 1.00 94.94 180 ARG A C 1
ATOM 1419 O O . ARG A 1 180 ? -18.561 -5.125 38.383 1.00 94.94 180 ARG A O 1
ATOM 1426 N N . LEU A 1 181 ? -19.345 -4.511 36.368 1.00 94.06 181 LEU A N 1
ATOM 1427 C CA . LEU A 1 181 ? -19.831 -3.184 36.747 1.00 94.06 181 LEU A CA 1
ATOM 1428 C C . LEU A 1 181 ? -21.247 -2.996 36.213 1.00 94.06 181 LEU A C 1
ATOM 1430 O O . LEU A 1 181 ? -21.467 -3.096 35.014 1.00 94.06 181 LEU A O 1
ATOM 1434 N N . GLY A 1 182 ? -22.207 -2.723 37.083 1.00 89.88 182 GLY A N 1
ATOM 1435 C CA . GLY A 1 182 ? -23.623 -2.621 36.739 1.00 89.88 182 GLY A CA 1
ATOM 1436 C C . GLY A 1 182 ? -24.472 -2.676 37.999 1.00 89.88 182 GLY A C 1
ATOM 1437 O O . GLY A 1 182 ? -23.935 -2.866 39.086 1.00 89.88 182 GLY A O 1
ATOM 1438 N N . GLU A 1 183 ? -25.785 -2.500 37.880 1.00 84.62 183 GLU A N 1
ATOM 1439 C CA . GLU A 1 183 ? -26.650 -2.372 39.059 1.00 84.62 183 GLU A CA 1
ATOM 1440 C C . GLU A 1 183 ? -26.526 -3.548 40.046 1.00 84.62 183 GLU A C 1
ATOM 1442 O O . GLU A 1 183 ? -26.506 -4.705 39.613 1.00 84.62 183 GLU A O 1
ATOM 1447 N N . PRO A 1 184 ? -26.447 -3.278 41.368 1.00 85.88 184 PRO A N 1
ATOM 1448 C CA . PRO A 1 184 ? -26.495 -1.958 42.032 1.00 85.88 184 PRO A CA 1
ATOM 1449 C C . PRO A 1 184 ? -25.150 -1.191 42.062 1.00 85.88 184 PRO A C 1
ATOM 1451 O O . PRO A 1 184 ? -25.075 -0.046 42.502 1.00 85.88 184 PRO A O 1
ATOM 1454 N N . ASN A 1 185 ? -24.061 -1.813 41.611 1.00 87.50 185 ASN A N 1
ATOM 1455 C CA . ASN A 1 185 ? -22.692 -1.316 41.736 1.00 87.50 185 ASN A CA 1
ATOM 1456 C C . ASN A 1 185 ? -22.199 -0.697 40.420 1.00 87.50 185 ASN A C 1
ATOM 1458 O O . ASN A 1 185 ? -21.520 -1.339 39.616 1.00 87.50 185 ASN A O 1
ATOM 1462 N N . ARG A 1 186 ? -22.528 0.580 40.202 1.00 87.62 186 ARG A N 1
ATOM 1463 C CA . ARG A 1 186 ? -22.116 1.343 39.005 1.00 87.62 186 ARG A CA 1
ATOM 1464 C C . ARG A 1 186 ? -20.748 2.029 39.123 1.00 87.62 186 ARG A C 1
ATOM 1466 O O . ARG A 1 186 ? -20.270 2.592 38.144 1.00 87.62 186 ARG A O 1
ATOM 1473 N N . ILE A 1 187 ? -20.126 2.003 40.302 1.00 91.56 187 ILE A N 1
ATOM 1474 C CA . ILE A 1 187 ? -18.836 2.651 40.576 1.00 91.56 187 ILE A CA 1
ATOM 1475 C C . ILE A 1 187 ? -17.852 1.598 41.088 1.00 91.56 187 ILE A C 1
ATOM 1477 O O . ILE A 1 187 ? -18.149 0.888 42.045 1.00 91.56 187 ILE A O 1
ATOM 1481 N N . LEU A 1 188 ? -16.673 1.524 40.466 1.00 91.31 188 LEU A N 1
ATOM 1482 C CA . LEU A 1 188 ? -15.560 0.685 40.906 1.00 91.31 188 LEU A CA 1
ATOM 1483 C C . LEU A 1 188 ? -14.425 1.573 41.416 1.00 91.31 188 LEU A C 1
ATOM 1485 O O . LEU A 1 188 ? -13.815 2.311 40.644 1.00 91.31 188 LEU A O 1
ATOM 1489 N N . LEU A 1 189 ? -14.127 1.475 42.711 1.00 92.06 189 LEU A N 1
ATOM 1490 C CA . LEU A 1 189 ? -12.961 2.113 43.315 1.00 92.06 189 LEU A CA 1
ATOM 1491 C C . LEU A 1 189 ? -11.784 1.131 43.306 1.00 92.06 189 LEU A C 1
ATOM 1493 O O . LEU A 1 189 ? -11.851 0.079 43.937 1.00 92.06 189 LEU A O 1
ATOM 1497 N N . ILE A 1 190 ? -10.700 1.485 42.615 1.00 89.56 190 ILE A N 1
ATOM 1498 C CA . ILE A 1 190 ? -9.481 0.670 42.547 1.00 89.56 190 ILE A CA 1
ATOM 1499 C C . ILE A 1 190 ? -8.407 1.323 43.419 1.00 89.56 190 ILE A C 1
ATOM 1501 O O . ILE A 1 190 ? -7.890 2.388 43.086 1.00 89.56 190 ILE A O 1
ATOM 1505 N N . SER A 1 191 ? -8.048 0.675 44.525 1.00 89.19 191 SER A N 1
ATOM 1506 C CA . SER A 1 191 ? -6.961 1.095 45.414 1.00 89.19 191 SER A CA 1
ATOM 1507 C C . SER A 1 191 ? -5.792 0.104 45.362 1.00 89.19 191 SER A C 1
ATOM 1509 O O . SER A 1 191 ? -5.907 -0.995 44.825 1.00 89.19 191 SER A O 1
ATOM 1511 N N . GLY A 1 192 ? -4.628 0.518 45.862 1.00 86.44 192 GLY A N 1
ATOM 1512 C CA . GLY A 1 192 ? -3.413 -0.299 45.873 1.00 86.44 192 GLY A CA 1
ATOM 1513 C C . GLY A 1 192 ? -2.151 0.524 45.606 1.00 86.44 192 GLY A C 1
ATOM 1514 O O . GLY A 1 192 ? -2.256 1.711 45.275 1.00 86.44 192 GLY A O 1
ATOM 1515 N N . PRO A 1 193 ? -0.956 -0.078 45.720 1.00 85.19 193 PRO A N 1
ATOM 1516 C CA . PRO A 1 193 ? 0.311 0.616 45.509 1.00 85.19 193 PRO A CA 1
ATOM 1517 C C . PRO A 1 193 ? 0.433 1.174 44.084 1.00 85.19 193 PRO A C 1
ATOM 1519 O O . PRO A 1 193 ? -0.219 0.712 43.134 1.00 85.19 193 PRO A O 1
ATOM 1522 N N . ASN A 1 194 ? 1.260 2.206 43.916 1.00 74.50 194 ASN A N 1
ATOM 1523 C CA . ASN A 1 194 ? 1.659 2.662 42.583 1.00 74.50 194 ASN A CA 1
ATOM 1524 C C . ASN A 1 194 ? 2.392 1.517 41.864 1.00 74.50 194 ASN A C 1
ATOM 1526 O O . ASN A 1 194 ? 3.022 0.689 42.512 1.00 74.50 194 ASN A O 1
ATOM 1530 N N . ALA A 1 195 ? 2.210 1.411 40.545 1.00 73.38 195 ALA A N 1
ATOM 1531 C CA . ALA A 1 195 ? 2.575 0.244 39.724 1.00 73.38 195 ALA A CA 1
ATOM 1532 C C . ALA A 1 195 ? 1.760 -1.056 39.948 1.00 73.38 195 ALA A C 1
ATOM 1534 O O . ALA A 1 195 ? 1.978 -2.031 39.236 1.00 73.38 195 ALA A O 1
ATOM 1535 N N . GLY A 1 196 ? 0.741 -1.066 40.817 1.00 75.44 196 GLY A N 1
ATOM 1536 C CA . GLY A 1 196 ? -0.167 -2.211 41.019 1.00 75.44 196 GLY A CA 1
ATOM 1537 C C . GLY A 1 196 ? -1.176 -2.482 39.888 1.00 75.44 196 GLY A C 1
ATOM 1538 O O . GLY A 1 196 ? -2.194 -3.118 40.121 1.00 75.44 196 GLY A O 1
ATOM 1539 N N . GLY A 1 197 ? -0.961 -1.946 38.682 1.00 84.19 197 GLY A N 1
ATOM 1540 C CA . GLY A 1 197 ? -1.821 -2.209 37.519 1.00 84.19 197 GLY A CA 1
ATOM 1541 C C . GLY A 1 197 ? -3.138 -1.423 37.448 1.00 84.19 197 GLY A C 1
ATOM 1542 O O . GLY A 1 197 ? -3.891 -1.621 36.502 1.00 84.19 197 GLY A O 1
ATOM 1543 N N . LYS A 1 198 ? -3.411 -0.486 38.368 1.00 90.81 198 LYS A N 1
ATOM 1544 C CA . LYS A 1 198 ? -4.665 0.304 38.400 1.00 90.81 198 LYS A CA 1
ATOM 1545 C C . LYS A 1 198 ? -4.986 0.985 37.060 1.00 90.81 198 LYS A C 1
ATOM 1547 O O . LYS A 1 198 ? -6.080 0.832 36.525 1.00 90.81 198 LYS A O 1
ATOM 1552 N N . THR A 1 199 ? -4.002 1.671 36.477 1.00 88.69 199 THR A N 1
ATOM 1553 C CA . THR A 1 199 ? -4.135 2.317 35.161 1.00 88.69 199 THR A CA 1
ATOM 1554 C C . THR A 1 199 ? -4.350 1.296 34.046 1.00 88.69 199 THR A C 1
ATOM 1556 O O . THR A 1 199 ? -5.158 1.522 33.151 1.00 88.69 199 THR A O 1
ATOM 1559 N N . VAL A 1 200 ? -3.684 0.137 34.117 1.00 90.81 200 VAL A N 1
ATOM 1560 C CA . VAL A 1 200 ? -3.856 -0.949 33.139 1.00 90.81 200 VAL A CA 1
ATOM 1561 C C . VAL A 1 200 ? -5.283 -1.484 33.180 1.00 90.81 200 VAL A C 1
ATOM 1563 O O . VAL A 1 200 ? -5.853 -1.733 32.123 1.00 90.81 200 VAL A O 1
ATOM 1566 N N . VAL A 1 201 ? -5.893 -1.603 34.362 1.00 93.00 201 VAL A N 1
ATOM 1567 C CA . VAL A 1 201 ? -7.300 -2.004 34.495 1.00 93.00 201 VAL A CA 1
ATOM 1568 C C . VAL A 1 201 ? -8.217 -1.017 33.767 1.00 93.00 201 VAL A C 1
ATOM 1570 O O . VAL A 1 201 ? -8.996 -1.440 32.913 1.00 93.00 201 VAL A O 1
ATOM 1573 N N . LEU A 1 202 ? -8.077 0.289 34.030 1.00 92.88 202 LEU A N 1
ATOM 1574 C CA . LEU A 1 202 ? -8.879 1.329 33.369 1.00 92.88 202 LEU A CA 1
ATOM 1575 C C . LEU A 1 202 ? -8.712 1.300 31.844 1.00 92.88 202 LEU A C 1
ATOM 1577 O O . LEU A 1 202 ? -9.702 1.288 31.113 1.00 92.88 202 LEU A O 1
ATOM 1581 N N . LEU A 1 203 ? -7.466 1.225 31.366 1.00 92.88 203 LEU A N 1
ATOM 1582 C CA . LEU A 1 203 ? -7.164 1.144 29.937 1.00 92.88 203 LEU A CA 1
ATOM 1583 C C . LEU A 1 203 ? -7.733 -0.126 29.304 1.00 92.88 203 LEU A C 1
ATOM 1585 O O . LEU A 1 203 ? -8.237 -0.072 28.190 1.00 92.88 203 LEU A O 1
ATOM 1589 N N . THR A 1 204 ? -7.693 -1.261 30.002 1.00 95.56 204 THR A N 1
ATOM 1590 C CA . THR A 1 204 ? -8.230 -2.523 29.474 1.00 95.56 204 THR A CA 1
ATOM 1591 C C . THR A 1 204 ? -9.744 -2.456 29.315 1.00 95.56 204 THR A C 1
ATOM 1593 O O . THR A 1 204 ? -10.260 -2.875 28.280 1.00 95.56 204 THR A O 1
ATOM 1596 N N . VAL A 1 205 ? -10.463 -1.884 30.288 1.00 95.75 205 VAL A N 1
ATOM 1597 C CA . VAL A 1 205 ? -11.916 -1.673 30.179 1.00 95.75 205 VAL A CA 1
ATOM 1598 C C . VAL A 1 205 ? -12.235 -0.704 29.041 1.00 95.75 205 VAL A C 1
ATOM 1600 O O . VAL A 1 205 ? -13.060 -1.024 28.188 1.00 95.75 205 VAL A O 1
ATOM 1603 N N . GLY A 1 206 ? -11.553 0.445 28.985 1.00 95.19 206 GLY A N 1
ATOM 1604 C CA . GLY A 1 206 ? -11.765 1.449 27.939 1.00 95.19 206 GLY A CA 1
ATOM 1605 C C . GLY A 1 206 ? -11.504 0.901 26.535 1.00 95.19 206 GLY A C 1
ATOM 1606 O O . GLY A 1 206 ? -12.348 1.041 25.653 1.00 95.19 206 GLY A O 1
ATOM 1607 N N . LEU A 1 207 ? -10.385 0.196 26.341 1.00 95.88 207 LEU A N 1
ATOM 1608 C CA . LEU A 1 207 ? -10.061 -0.457 25.072 1.00 95.88 207 LEU A CA 1
ATOM 1609 C C . LEU A 1 207 ? -11.077 -1.542 24.711 1.00 95.88 207 LEU A C 1
ATOM 1611 O O . LEU A 1 207 ? -11.484 -1.615 23.560 1.00 95.88 207 LEU A O 1
ATOM 1615 N N . SER A 1 208 ? -11.537 -2.342 25.677 1.00 97.31 208 SER A N 1
ATOM 1616 C CA . SER A 1 208 ? -12.575 -3.357 25.440 1.00 97.31 208 SER A CA 1
ATOM 1617 C C . SER A 1 208 ? -13.868 -2.728 24.911 1.00 97.31 208 SER A C 1
ATOM 1619 O O . SER A 1 208 ? -14.460 -3.236 23.960 1.00 97.31 208 SER A O 1
ATOM 1621 N N . VAL A 1 209 ? -14.271 -1.584 25.477 1.00 95.88 209 VAL A N 1
ATOM 1622 C CA . VAL A 1 209 ? -15.417 -0.798 24.995 1.00 95.88 209 VAL A CA 1
ATOM 1623 C C . VAL A 1 209 ? -15.176 -0.259 23.586 1.00 95.88 209 VAL A C 1
ATOM 1625 O O . VAL A 1 209 ? -16.051 -0.380 22.731 1.00 95.88 209 VAL A O 1
ATOM 1628 N N . MET A 1 210 ? -13.999 0.306 23.317 1.00 96.00 210 MET A N 1
ATOM 1629 C CA . MET A 1 210 ? -13.668 0.845 21.994 1.00 96.00 210 MET A CA 1
ATOM 1630 C C . MET A 1 210 ? -13.623 -0.240 20.914 1.00 96.00 210 MET A C 1
ATOM 1632 O O . MET A 1 210 ? -14.152 -0.023 19.826 1.00 96.00 210 MET A O 1
ATOM 1636 N N . LEU A 1 211 ? -13.045 -1.407 21.213 1.00 96.81 211 LEU A N 1
ATOM 1637 C CA . LEU A 1 211 ? -13.016 -2.557 20.309 1.00 96.81 211 LEU A CA 1
ATOM 1638 C C . LEU A 1 211 ? -14.439 -2.992 19.952 1.00 96.81 211 LEU A C 1
ATOM 1640 O O . LEU A 1 211 ? -14.789 -3.009 18.775 1.00 96.81 211 LEU A O 1
ATOM 1644 N N . ALA A 1 212 ? -15.280 -3.235 20.960 1.00 95.94 212 ALA A N 1
ATOM 1645 C CA . ALA A 1 212 ? -16.676 -3.610 20.755 1.00 95.94 212 ALA A CA 1
ATOM 1646 C C . ALA A 1 212 ? -17.448 -2.605 19.891 1.00 95.94 212 ALA A C 1
ATOM 1648 O O . ALA A 1 212 ? -18.118 -3.000 18.938 1.00 95.94 212 ALA A O 1
ATOM 1649 N N . GLN A 1 213 ? -17.340 -1.308 20.193 1.00 93.81 213 GLN A N 1
ATOM 1650 C CA . GLN A 1 213 ? -18.044 -0.266 19.435 1.00 93.81 213 GLN A CA 1
ATOM 1651 C C . GLN A 1 213 ? -17.460 -0.023 18.037 1.00 93.81 213 GLN A C 1
ATOM 1653 O O . GLN A 1 213 ? -18.118 0.598 17.207 1.00 93.81 213 GLN A O 1
ATOM 1658 N N . SER A 1 214 ? -16.266 -0.549 17.757 1.00 94.50 214 SER A N 1
ATOM 1659 C CA . SER A 1 214 ? -15.655 -0.563 16.422 1.00 94.50 214 SER A CA 1
ATOM 1660 C C . SER A 1 214 ? -15.963 -1.848 15.640 1.00 94.50 214 SER A C 1
ATOM 1662 O O . SER A 1 214 ? -15.397 -2.059 14.571 1.00 94.50 214 SER A O 1
ATOM 1664 N N . GLY A 1 215 ? -16.820 -2.730 16.169 1.00 94.00 215 GLY A N 1
ATOM 1665 C CA . GLY A 1 215 ? -17.145 -4.022 15.553 1.00 94.00 215 GLY A CA 1
ATOM 1666 C C . GLY A 1 215 ? -16.071 -5.099 15.739 1.00 94.00 215 GLY A C 1
ATOM 1667 O O . GLY A 1 215 ? -16.139 -6.150 15.106 1.00 94.00 215 GLY A O 1
ATOM 1668 N N . LEU A 1 216 ? -15.084 -4.861 16.606 1.00 96.69 216 LEU A N 1
ATOM 1669 C CA . LEU A 1 216 ? -13.985 -5.783 16.870 1.00 96.69 216 LEU A CA 1
ATOM 1670 C C . LEU A 1 216 ? -14.282 -6.702 18.058 1.00 96.69 216 LEU A C 1
ATOM 1672 O O . LEU A 1 216 ? -15.059 -6.395 18.965 1.00 96.69 216 LEU A O 1
ATOM 1676 N N . PHE A 1 217 ? -13.611 -7.848 18.050 1.00 97.75 217 PHE A N 1
ATOM 1677 C CA . PHE A 1 217 ? -13.663 -8.833 19.123 1.00 97.75 217 PHE A CA 1
ATOM 1678 C C . PHE A 1 217 ? -12.788 -8.366 20.295 1.00 97.75 217 PHE A C 1
ATOM 1680 O O . PHE A 1 217 ? -11.868 -7.567 20.124 1.00 97.75 217 PHE A O 1
ATOM 1687 N N . ILE A 1 218 ? -13.061 -8.864 21.500 1.00 98.12 218 ILE A N 1
ATOM 1688 C CA . ILE A 1 218 ? -12.355 -8.447 22.719 1.00 98.12 218 ILE A CA 1
ATOM 1689 C C . ILE A 1 218 ? -11.442 -9.577 23.202 1.00 98.12 218 ILE A C 1
ATOM 1691 O O . ILE A 1 218 ? -11.947 -10.682 23.392 1.00 98.12 218 ILE A O 1
ATOM 1695 N N . PRO A 1 219 ? -10.142 -9.333 23.460 1.00 97.69 219 PRO A N 1
ATOM 1696 C CA . PRO A 1 219 ? -9.233 -10.305 24.077 1.00 97.69 219 PRO A CA 1
ATOM 1697 C C . PRO A 1 219 ? -9.692 -10.681 25.496 1.00 97.69 219 PRO A C 1
ATOM 1699 O O . PRO A 1 219 ? -9.309 -10.049 26.480 1.00 97.69 219 PRO A O 1
ATOM 1702 N N . ALA A 1 220 ? -10.560 -11.684 25.611 1.00 97.88 220 ALA A N 1
ATOM 1703 C CA . ALA A 1 220 ? -11.201 -12.115 26.851 1.00 97.88 220 ALA A CA 1
ATOM 1704 C C . ALA A 1 220 ? -11.741 -13.547 26.709 1.00 97.88 220 ALA A C 1
ATOM 1706 O O . ALA A 1 220 ? -11.881 -14.053 25.604 1.00 97.88 220 ALA A O 1
ATOM 1707 N N . LYS A 1 221 ? -12.119 -14.196 27.816 1.00 97.88 221 LYS A N 1
ATOM 1708 C CA . LYS A 1 221 ? -12.846 -15.482 27.787 1.00 97.88 221 LYS A CA 1
ATOM 1709 C C . LYS A 1 221 ? -14.340 -15.295 27.534 1.00 97.88 221 LYS A C 1
ATOM 1711 O O . LYS A 1 221 ? -14.967 -16.130 26.890 1.00 97.88 221 LYS A O 1
ATOM 1716 N N . ARG A 1 222 ? -14.928 -14.231 28.088 1.00 98.12 222 ARG A N 1
ATOM 1717 C CA . ARG A 1 222 ? -16.309 -13.786 27.833 1.00 98.12 222 ARG A CA 1
ATOM 1718 C C . ARG A 1 222 ? -16.387 -12.275 28.001 1.00 98.12 222 ARG A C 1
ATOM 1720 O O . ARG A 1 222 ? -15.736 -11.735 28.894 1.00 98.12 222 ARG A O 1
ATOM 1727 N N . ALA A 1 223 ? -17.219 -11.623 27.198 1.00 98.06 223 ALA A N 1
ATOM 1728 C CA . ALA A 1 223 ? -17.476 -10.196 27.320 1.00 98.06 223 ALA A CA 1
ATOM 1729 C C . ALA A 1 223 ? -18.957 -9.868 27.082 1.00 98.06 223 ALA A C 1
ATOM 1731 O O . ALA A 1 223 ? -19.535 -10.304 26.086 1.00 98.06 223 ALA A O 1
ATOM 1732 N N . THR A 1 224 ? -19.538 -9.068 27.971 1.00 97.81 224 THR A N 1
ATOM 1733 C CA . THR A 1 224 ? -20.838 -8.408 27.816 1.00 97.81 224 THR A CA 1
ATOM 1734 C C . THR A 1 224 ? -20.621 -6.917 28.032 1.00 97.81 224 THR A C 1
ATOM 1736 O O . THR A 1 224 ? -20.015 -6.531 29.030 1.00 97.81 224 THR A O 1
ATOM 1739 N N . LEU A 1 225 ? -21.081 -6.074 27.113 1.00 96.94 225 LEU A N 1
ATOM 1740 C CA . LEU A 1 225 ? -20.939 -4.622 27.224 1.00 96.94 225 LEU A CA 1
ATOM 1741 C C . LEU A 1 225 ? -22.238 -3.924 26.815 1.00 96.94 225 LEU A C 1
ATOM 1743 O O . LEU A 1 225 ? -22.837 -4.321 25.811 1.00 96.94 225 LEU A O 1
ATOM 1747 N N . PRO A 1 226 ? -22.659 -2.866 27.527 1.00 94.00 226 PRO A N 1
ATOM 1748 C CA . PRO A 1 226 ? -23.717 -2.005 27.037 1.00 94.00 226 PRO A CA 1
ATOM 1749 C C . PRO A 1 226 ? -23.206 -1.127 25.885 1.00 94.00 226 PRO A C 1
ATOM 1751 O O . PRO A 1 226 ? -21.998 -0.928 25.716 1.00 94.00 226 PRO A O 1
ATOM 1754 N N . LEU A 1 227 ? -24.124 -0.562 25.105 1.00 91.69 227 LEU A N 1
ATOM 1755 C CA . LEU A 1 227 ? -23.792 0.450 24.104 1.00 91.69 227 LEU A CA 1
ATOM 1756 C C . LEU A 1 227 ? -23.508 1.794 24.789 1.00 91.69 227 LEU A C 1
ATOM 1758 O O . LEU A 1 227 ? -24.397 2.430 25.356 1.00 91.69 227 LEU A O 1
ATOM 1762 N N . PHE A 1 228 ? -22.252 2.239 24.738 1.00 90.00 228 PHE A N 1
ATOM 1763 C CA . PHE A 1 228 ? -21.829 3.494 25.352 1.00 90.00 228 PHE A CA 1
ATOM 1764 C C . PHE A 1 228 ? -21.945 4.652 24.369 1.00 90.00 228 PHE A C 1
ATOM 1766 O O . PHE A 1 228 ? -21.177 4.751 23.419 1.00 90.00 228 PHE A O 1
ATOM 1773 N N . GLN A 1 229 ? -22.809 5.621 24.664 1.00 87.81 229 GLN A N 1
ATOM 1774 C CA . GLN A 1 229 ? -22.890 6.846 23.857 1.00 87.81 229 GLN A CA 1
ATOM 1775 C C . GLN A 1 229 ? -21.598 7.676 23.881 1.00 87.81 229 GLN A C 1
ATOM 1777 O O . GLN A 1 229 ? -21.335 8.447 22.960 1.00 87.81 229 GLN A O 1
ATOM 1782 N N . ALA A 1 230 ? -20.826 7.569 24.963 1.00 89.38 230 ALA A N 1
ATOM 1783 C CA . ALA A 1 230 ? -19.554 8.248 25.126 1.00 89.38 230 ALA A CA 1
ATOM 1784 C C . ALA A 1 230 ? -18.664 7.498 26.122 1.00 89.38 230 ALA A C 1
ATOM 1786 O O . ALA A 1 230 ? -19.149 6.926 27.099 1.00 89.38 230 ALA A O 1
ATOM 1787 N N . LEU A 1 231 ? -17.355 7.559 25.882 1.00 90.50 231 LEU A N 1
ATOM 1788 C CA . LEU A 1 231 ? -16.315 7.131 26.808 1.00 90.50 231 LEU A CA 1
ATOM 1789 C C . LEU A 1 231 ? -15.492 8.366 27.180 1.00 90.50 231 LEU A C 1
ATOM 1791 O O . LEU A 1 231 ? -14.940 9.030 26.303 1.00 90.50 231 LEU A O 1
ATOM 1795 N N . TYR A 1 232 ? -15.434 8.683 28.470 1.00 91.62 232 TYR A N 1
ATOM 1796 C CA . TYR A 1 232 ? -14.655 9.801 28.994 1.00 91.62 232 TYR A CA 1
ATOM 1797 C C . TYR A 1 232 ? -13.510 9.277 29.849 1.00 91.62 232 TYR A C 1
ATOM 1799 O O . TYR A 1 232 ? -13.673 8.307 30.587 1.00 91.62 232 TYR A O 1
ATOM 1807 N N . THR A 1 233 ? -12.360 9.937 29.767 1.00 88.81 233 THR A N 1
ATOM 1808 C CA . THR A 1 233 ? -11.165 9.560 30.519 1.00 88.81 233 THR A CA 1
ATOM 1809 C C . THR A 1 233 ? -10.514 10.793 31.115 1.00 88.81 233 THR A C 1
ATOM 1811 O O . THR A 1 233 ? -10.349 11.805 30.434 1.00 88.81 233 THR A O 1
ATOM 1814 N N . ASP A 1 234 ? -10.081 10.669 32.361 1.00 87.81 234 ASP A N 1
ATOM 1815 C CA . ASP A 1 234 ? -9.154 11.594 32.997 1.00 87.81 234 ASP A CA 1
ATOM 1816 C C . ASP A 1 234 ? -7.950 10.773 33.471 1.00 87.81 234 ASP A C 1
ATOM 1818 O O . ASP A 1 234 ? -7.973 10.147 34.527 1.00 87.81 234 ASP A O 1
ATOM 1822 N N . LEU A 1 235 ? -6.948 10.655 32.599 1.00 77.75 235 LEU A N 1
ATOM 1823 C CA . LEU A 1 235 ? -5.718 9.899 32.835 1.00 77.75 235 LEU A CA 1
ATOM 1824 C C . LEU A 1 235 ? -4.562 10.904 32.790 1.00 77.75 235 LEU A C 1
ATOM 1826 O O . LEU A 1 235 ? -4.128 11.289 31.708 1.00 77.75 235 LEU A O 1
ATOM 1830 N N . GLY A 1 236 ? -4.118 11.385 33.951 1.00 66.88 236 GLY A N 1
ATOM 1831 C CA . GLY A 1 236 ? -3.000 12.327 34.065 1.00 66.88 236 GLY A CA 1
ATOM 1832 C C . GLY A 1 236 ? -1.712 11.647 34.502 1.00 66.88 236 GLY A C 1
ATOM 1833 O O . GLY A 1 236 ? -1.752 10.781 35.373 1.00 66.88 236 GLY A O 1
ATOM 1834 N N . ASP A 1 237 ? -0.582 12.067 33.928 1.00 57.00 237 ASP A N 1
ATOM 1835 C CA . ASP A 1 237 ? 0.741 11.834 34.516 1.00 57.00 237 ASP A CA 1
ATOM 1836 C C . ASP A 1 237 ? 1.755 12.867 33.983 1.00 57.00 237 ASP A C 1
ATOM 1838 O O . ASP A 1 237 ? 2.313 12.678 32.902 1.00 57.00 237 ASP A O 1
ATOM 1842 N N . ARG A 1 238 ? 1.969 13.982 34.705 1.00 47.06 238 ARG A N 1
ATOM 1843 C CA . ARG A 1 238 ? 3.183 14.827 34.625 1.00 47.06 238 ARG A CA 1
ATOM 1844 C C . ARG A 1 238 ? 3.432 15.501 35.973 1.00 47.06 238 ARG A C 1
ATOM 1846 O O . ARG A 1 238 ? 2.673 16.366 36.390 1.00 47.06 238 ARG A O 1
ATOM 1853 N N . GLN A 1 239 ? 4.482 15.041 36.646 1.00 50.50 239 GLN A N 1
ATOM 1854 C CA . GLN A 1 239 ? 4.951 15.533 37.936 1.00 50.50 239 GLN A CA 1
ATOM 1855 C C . GLN A 1 239 ? 5.945 16.687 37.728 1.00 50.50 239 GLN A C 1
ATOM 1857 O O . GLN A 1 239 ? 7.081 16.438 37.324 1.00 50.50 239 GLN A O 1
ATOM 1862 N N . SER A 1 240 ? 5.551 17.922 38.058 1.00 40.44 240 SER A N 1
ATOM 1863 C CA . SER A 1 240 ? 6.473 18.973 38.512 1.00 40.44 240 SER A CA 1
ATOM 1864 C C . SER A 1 240 ? 5.722 20.037 39.330 1.00 40.44 240 SER A C 1
ATOM 1866 O O . SER A 1 240 ? 4.640 20.479 38.956 1.00 40.44 240 SER A O 1
ATOM 1868 N N . LEU A 1 241 ? 6.310 20.467 40.453 1.00 44.56 241 LEU A N 1
ATOM 1869 C CA . LEU A 1 241 ? 5.685 21.366 41.442 1.00 44.56 241 LEU A CA 1
ATOM 1870 C C . LEU A 1 241 ? 5.308 22.762 40.903 1.00 44.56 241 LEU A C 1
ATOM 1872 O O . LEU A 1 241 ? 4.472 23.439 41.495 1.00 44.56 241 LEU A O 1
ATOM 1876 N N . GLU A 1 242 ? 5.894 23.192 39.782 1.00 44.88 242 GLU A N 1
ATOM 1877 C CA . GLU A 1 242 ? 5.548 24.446 39.093 1.00 44.88 242 GLU A CA 1
ATOM 1878 C C . GLU A 1 242 ? 4.468 24.246 38.007 1.00 44.88 242 GLU A C 1
ATOM 1880 O O . GLU A 1 242 ? 3.695 25.165 37.735 1.00 44.88 242 GLU A O 1
ATOM 1885 N N . GLU A 1 243 ? 4.339 23.038 37.438 1.00 49.12 243 GLU A N 1
ATOM 1886 C CA . GLU A 1 243 ? 3.229 22.646 36.551 1.00 49.12 243 GLU A CA 1
ATOM 1887 C C . GLU A 1 243 ? 1.967 22.219 37.331 1.00 49.12 243 GLU A C 1
ATOM 1889 O O . GLU 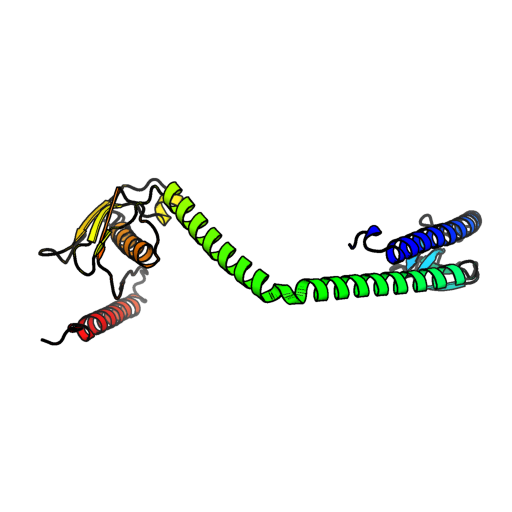A 1 243 ? 0.876 22.240 36.761 1.00 49.12 243 GLU A O 1
ATOM 1894 N N . ASP A 1 244 ? 2.081 21.895 38.626 1.00 51.38 244 ASP A N 1
ATOM 1895 C CA . ASP A 1 244 ? 1.017 21.328 39.478 1.00 51.38 244 ASP A CA 1
ATOM 1896 C C . ASP A 1 244 ? -0.262 22.186 39.577 1.00 51.38 244 ASP A C 1
ATOM 1898 O O . ASP A 1 244 ? -1.371 21.654 39.665 1.00 51.38 244 ASP A O 1
ATOM 1902 N N . LEU A 1 245 ? -0.164 23.519 39.505 1.00 53.81 245 LEU A N 1
ATOM 1903 C CA . LEU A 1 245 ? -1.352 24.390 39.453 1.00 53.81 245 LEU A CA 1
ATOM 1904 C C . LEU A 1 245 ? -2.051 24.333 38.085 1.00 53.81 245 LEU A C 1
ATOM 1906 O O . LEU A 1 245 ? -3.281 24.400 38.007 1.00 53.81 245 LEU A O 1
ATOM 1910 N N . SER A 1 246 ? -1.275 24.203 37.006 1.00 58.19 246 SER A N 1
ATOM 1911 C CA . SER A 1 246 ? -1.788 24.141 35.634 1.00 58.19 246 SER A CA 1
ATOM 1912 C C . SER A 1 246 ? -2.385 22.766 35.320 1.00 58.19 246 SER A C 1
ATOM 1914 O O . SER A 1 246 ? -3.449 22.689 34.705 1.00 58.19 246 SER A O 1
ATOM 1916 N N . THR A 1 247 ? -1.776 21.686 35.818 1.00 67.06 247 THR A N 1
ATOM 1917 C CA . THR A 1 247 ? -2.284 20.313 35.681 1.00 67.06 247 THR A CA 1
ATOM 1918 C C . THR A 1 247 ? -3.510 20.073 36.558 1.00 67.06 247 THR A C 1
ATOM 1920 O O . THR A 1 247 ? -4.497 19.540 36.057 1.00 67.06 247 THR A O 1
ATOM 1923 N N . PHE A 1 248 ? -3.532 20.531 37.817 1.00 75.12 248 PHE A N 1
ATOM 1924 C CA . PHE A 1 248 ? -4.714 20.402 38.680 1.00 75.12 248 PHE A CA 1
ATOM 1925 C C . PHE A 1 248 ? -5.915 21.192 38.144 1.00 75.12 248 PHE A C 1
ATOM 1927 O O . PHE A 1 248 ? -7.021 20.657 38.053 1.00 75.12 248 PHE A O 1
ATOM 1934 N N . SER A 1 249 ? -5.702 22.446 37.726 1.00 77.75 249 SER A N 1
ATOM 1935 C CA . SER A 1 249 ? -6.745 23.242 37.065 1.00 77.75 249 SER A CA 1
ATOM 1936 C C . SER A 1 249 ? -7.220 22.577 35.767 1.00 77.75 249 SER A C 1
ATOM 1938 O O . SER A 1 249 ? -8.422 22.528 35.493 1.00 77.75 249 SER A O 1
ATOM 1940 N N . GLY A 1 250 ? -6.300 21.977 35.004 1.00 79.19 250 GLY A N 1
ATOM 1941 C CA . GLY A 1 250 ? -6.610 21.169 33.825 1.00 79.19 250 GLY A CA 1
ATOM 1942 C C . GLY A 1 250 ? -7.492 19.956 34.139 1.00 79.19 250 GLY A C 1
ATOM 1943 O O . GLY A 1 250 ? -8.514 19.769 33.480 1.00 79.19 250 GLY A O 1
ATOM 1944 N N . HIS A 1 251 ? -7.162 19.182 35.178 1.00 84.88 251 HIS A N 1
ATOM 1945 C CA . HIS A 1 251 ? -7.969 18.052 35.654 1.00 84.88 251 HIS A CA 1
ATOM 1946 C C . HIS A 1 251 ? -9.367 18.491 36.087 1.00 84.88 251 HIS A C 1
ATOM 1948 O O . HIS A 1 251 ? -10.358 17.908 35.652 1.00 84.88 251 HIS A O 1
ATOM 1954 N N . LEU A 1 252 ? -9.475 19.558 36.884 1.00 86.75 252 LEU A N 1
ATOM 1955 C CA . LEU A 1 252 ? -10.772 20.102 37.292 1.00 86.75 252 LEU A CA 1
ATOM 1956 C C . LEU A 1 252 ? -11.602 20.570 36.094 1.00 86.75 252 LEU A C 1
ATOM 1958 O O . LEU A 1 252 ? -12.796 20.281 36.027 1.00 86.75 252 LEU A O 1
ATOM 1962 N N . THR A 1 253 ? -10.971 21.236 35.127 1.00 85.56 253 THR A N 1
ATOM 1963 C CA . THR A 1 253 ? -11.627 21.684 33.891 1.00 85.56 253 THR A CA 1
ATOM 1964 C C . THR A 1 253 ? -12.118 20.489 33.066 1.00 85.56 253 THR A C 1
ATOM 1966 O O . THR A 1 253 ? -13.253 20.492 32.584 1.00 85.56 253 THR A O 1
ATOM 1969 N N . ASN A 1 254 ? -11.306 19.432 32.942 1.00 87.00 254 ASN A N 1
ATOM 1970 C CA . ASN A 1 254 ? -11.682 18.201 32.247 1.00 87.00 254 ASN A CA 1
ATOM 1971 C C . ASN A 1 254 ? -12.846 17.492 32.956 1.00 87.00 254 ASN A C 1
ATOM 1973 O O . ASN A 1 254 ? -13.854 17.177 32.326 1.00 87.00 254 ASN A O 1
ATOM 1977 N N . LEU A 1 255 ? -12.769 17.311 34.276 1.00 89.56 255 LEU A N 1
ATOM 1978 C CA . LEU A 1 255 ? -13.843 16.715 35.073 1.00 89.56 255 LEU A CA 1
ATOM 1979 C C . LEU A 1 255 ? -15.137 17.533 34.995 1.00 89.56 255 LEU A C 1
ATOM 1981 O O . LEU A 1 255 ? -16.209 16.953 34.826 1.00 89.56 255 LEU A O 1
ATOM 1985 N N . GLN A 1 256 ? -15.060 18.867 35.042 1.00 88.81 256 GLN A N 1
ATOM 1986 C CA . GLN A 1 256 ? -16.220 19.738 34.845 1.00 88.81 256 GLN A CA 1
ATOM 1987 C C . GLN A 1 256 ? -16.848 19.522 33.461 1.00 88.81 256 GLN A C 1
ATOM 1989 O O . GLN A 1 256 ? -18.075 19.423 33.348 1.00 88.81 256 GLN A O 1
ATOM 1994 N N . ALA A 1 257 ? -16.032 19.406 32.411 1.00 86.94 257 ALA A N 1
ATOM 1995 C CA . ALA A 1 257 ? -16.509 19.123 31.061 1.00 86.94 257 ALA A CA 1
ATOM 1996 C C . ALA A 1 257 ? -17.166 17.734 30.960 1.00 86.94 257 ALA A C 1
ATOM 1998 O O . ALA A 1 257 ? -18.240 17.610 30.365 1.00 86.94 257 ALA A O 1
ATOM 1999 N N . ILE A 1 258 ? -16.569 16.707 31.574 1.00 90.81 258 ILE A N 1
ATOM 2000 C CA . ILE A 1 258 ? -17.116 15.344 31.635 1.00 90.81 258 ILE A CA 1
ATOM 2001 C C . ILE A 1 258 ? -18.477 15.355 32.341 1.00 90.81 258 ILE A C 1
ATOM 2003 O O . ILE A 1 258 ? -19.468 14.902 31.769 1.00 90.81 258 ILE A O 1
ATOM 2007 N N . LEU A 1 259 ? -18.562 15.939 33.540 1.00 89.06 259 LEU A N 1
ATOM 2008 C CA . LEU A 1 259 ? -19.804 16.025 34.315 1.00 89.06 259 LEU A CA 1
ATOM 2009 C C . LEU A 1 259 ? -20.905 16.781 33.560 1.00 89.06 259 LEU A C 1
ATOM 2011 O O . LEU A 1 259 ? -22.053 16.340 33.540 1.00 89.06 259 LEU A O 1
ATOM 2015 N N . SER A 1 260 ? -20.560 17.880 32.887 1.00 88.44 260 SER A N 1
ATOM 2016 C CA . SER A 1 260 ? -21.516 18.670 32.096 1.00 88.44 260 SER A CA 1
ATOM 2017 C C . SER A 1 260 ? -22.093 17.873 30.916 1.00 88.44 260 SER A C 1
ATOM 2019 O O . SER A 1 260 ? -23.284 17.971 30.606 1.00 88.44 260 SER A O 1
ATOM 2021 N N . ARG A 1 261 ? -21.276 17.032 30.270 1.00 87.44 261 ARG A N 1
ATOM 2022 C CA . ARG A 1 261 ? -21.721 16.157 29.172 1.00 87.44 261 ARG A CA 1
ATOM 2023 C C . ARG A 1 261 ? -22.540 14.965 29.664 1.00 87.44 261 ARG A C 1
ATOM 2025 O O . ARG A 1 261 ? -23.507 14.596 29.006 1.00 87.44 261 ARG A O 1
ATOM 2032 N N . CYS A 1 262 ? -22.208 14.411 30.829 1.00 84.00 262 CYS A N 1
ATOM 2033 C CA . CYS A 1 262 ? -23.003 13.358 31.462 1.00 84.00 262 CYS A CA 1
ATOM 2034 C C . CYS A 1 262 ? -24.376 13.874 31.937 1.00 84.00 262 CYS A C 1
ATOM 2036 O O . CYS A 1 262 ? -25.375 13.175 31.792 1.00 84.00 262 CYS A O 1
ATOM 2038 N N . ASN A 1 263 ? -24.447 15.103 32.468 1.00 60.84 263 ASN A N 1
ATOM 2039 C CA . ASN A 1 263 ? -25.683 15.691 33.005 1.00 60.84 263 ASN A CA 1
ATOM 2040 C C . ASN A 1 263 ? -26.654 16.195 31.931 1.00 60.84 263 ASN A C 1
ATOM 2042 O O . ASN A 1 263 ? -27.863 16.118 32.128 1.00 60.84 263 ASN A O 1
ATOM 2046 N N . SER A 1 264 ? -26.157 16.683 30.791 1.00 59.44 264 SER A N 1
ATOM 2047 C CA . SER A 1 264 ? -27.008 17.199 29.702 1.00 59.44 264 SER A CA 1
ATOM 2048 C C . SER A 1 264 ? -27.835 16.123 28.988 1.00 59.44 264 SER A C 1
ATOM 2050 O O . SER A 1 264 ? -28.641 16.444 28.120 1.00 59.44 264 SER A O 1
ATOM 2052 N N . ARG A 1 265 ? -27.651 14.847 29.343 1.00 57.84 265 ARG A N 1
ATOM 2053 C CA . ARG A 1 265 ? -28.254 13.700 28.658 1.00 57.84 265 ARG A CA 1
ATOM 2054 C C . ARG A 1 265 ? -29.006 12.753 29.583 1.00 57.84 265 ARG A C 1
ATOM 2056 O O . ARG A 1 265 ? -29.189 11.590 29.242 1.00 57.84 265 ARG A O 1
ATOM 2063 N N . ARG A 1 266 ? -29.479 13.241 30.735 1.00 48.00 266 ARG A N 1
ATOM 2064 C CA . ARG A 1 266 ? -30.335 12.441 31.626 1.00 48.00 266 ARG A CA 1
ATOM 2065 C C . ARG A 1 266 ? -31.700 12.075 31.039 1.00 48.00 266 ARG A C 1
ATOM 2067 O O . ARG A 1 266 ? -32.458 11.412 31.732 1.00 48.00 266 ARG A O 1
ATOM 2074 N N . ASP A 1 267 ? -31.985 12.437 29.791 1.00 47.62 267 ASP A N 1
ATOM 2075 C CA . ASP A 1 267 ? -33.257 12.106 29.180 1.00 47.62 267 ASP A CA 1
ATOM 2076 C C . ASP A 1 267 ? -33.204 11.941 27.643 1.00 47.62 267 ASP A C 1
ATOM 2078 O O . ASP A 1 267 ? -33.255 12.926 26.904 1.00 47.62 267 ASP A O 1
ATOM 2082 N N . PRO A 1 268 ? -33.089 10.703 27.127 1.00 47.41 268 PRO A N 1
ATOM 2083 C CA . PRO A 1 268 ? -33.439 10.373 25.747 1.00 47.41 268 PRO A CA 1
ATOM 2084 C C . PRO A 1 268 ? -34.933 10.028 25.572 1.00 47.41 268 PRO A C 1
ATOM 2086 O O . PRO A 1 268 ? -35.369 9.828 24.440 1.00 47.41 268 PRO A O 1
ATOM 2089 N N . PHE A 1 269 ? -35.707 9.923 26.660 1.00 46.22 269 PHE A N 1
ATOM 2090 C CA . PHE A 1 269 ? -37.090 9.444 26.684 1.00 46.22 269 PHE A CA 1
ATOM 2091 C C . PHE A 1 269 ? -37.890 10.171 27.768 1.00 46.22 269 PHE A C 1
ATOM 2093 O O . PHE A 1 269 ? -38.135 9.602 28.830 1.00 46.22 269 PHE A O 1
ATOM 2100 N N . GLY A 1 270 ? -38.289 11.414 27.490 1.00 42.09 270 GLY A N 1
ATOM 2101 C CA . GLY A 1 270 ? -38.957 12.263 28.472 1.00 42.09 270 GLY A CA 1
ATOM 2102 C C . GLY A 1 270 ? -40.101 11.582 29.194 1.00 42.09 270 GLY A C 1
ATOM 2103 O O . GLY A 1 270 ? -41.172 11.379 28.617 1.00 42.09 270 GLY A O 1
ATOM 2104 N N . GLN A 1 271 ? -39.847 11.276 30.467 1.00 34.12 271 GLN A N 1
ATOM 2105 C CA . GLN A 1 271 ? -40.821 11.135 31.541 1.00 34.12 271 GLN A CA 1
ATOM 2106 C C . GLN A 1 271 ? -40.291 11.827 32.792 1.00 34.12 271 GLN A C 1
ATOM 2108 O O . GLN A 1 271 ? -39.129 11.562 33.177 1.00 34.12 271 GLN A O 1
#

Nearest PDB structures (foldseek):
  3k0s-assembly1_B  TM=7.926E-01  e=3.366E-11  Escherichia coli K-12
  3zlj-assembly1_B  TM=7.727E-01  e=3.366E-11  Escherichia coli K-12
  1wbd-assembly1_B  TM=8.083E-01  e=1.377E-10  Escherichia coli
  1wb9-assembly1_B  TM=8.106E-01  e=3.053E-10  Escherichia coli
  1wbb-assembly1_B  TM=8.108E-01  e=4.983E-10  Escherichia coli

Mean predicted aligned error: 9.81 Å

Solvent-accessible surface area (backbone atoms only — not comparable to full-atom values): 15509 Å² total; per-residue (Å²): 131,85,62,50,82,78,36,75,63,48,37,50,36,55,51,49,40,53,54,40,49,52,52,41,47,53,53,48,51,57,51,38,55,54,33,42,78,71,68,35,34,59,93,64,50,71,47,80,50,98,84,32,72,24,38,39,22,29,43,94,39,55,76,78,57,66,55,50,77,77,50,61,45,97,84,55,58,32,23,33,28,32,42,60,94,38,46,65,46,37,52,51,40,43,52,39,52,52,51,39,52,51,49,51,52,52,52,52,50,52,52,49,60,70,46,53,88,43,50,70,60,52,52,53,49,50,52,53,50,48,56,50,49,52,53,50,51,52,50,52,50,24,60,77,54,56,31,31,77,56,46,75,34,82,64,67,39,42,33,33,34,48,29,42,46,68,79,56,48,78,79,39,94,62,84,60,40,75,48,76,40,28,92,94,47,78,73,87,87,83,83,7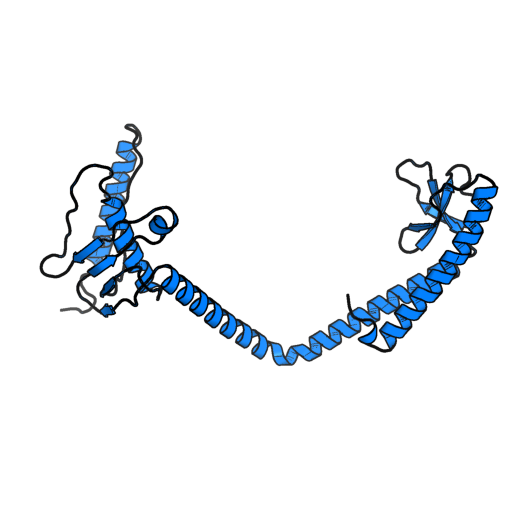5,63,89,89,68,49,63,68,56,52,55,50,31,53,52,49,43,52,52,30,47,78,69,76,37,49,32,37,21,77,42,41,34,35,40,64,70,95,72,88,85,85,89,86,85,89,83,93,46,87,84,49,45,65,59,52,50,52,46,50,53,52,50,50,51,52,51,52,53,61,60,62,77,56,81,64,95,68,93,124

InterPro domains:
  IPR000432 DNA mismatch repair protein MutS, C-terminal [PF00488] (189-264)
  IPR000432 DNA mismatch repair protein MutS, C-terminal [SM00534] (185-271)
  IPR027417 P-loop containing nucleoside triphosphate hydrolase [G3DSA:3.40.50.300] (148-266)
  IPR027417 P-loop containing nucleoside triphosphate hydrolase [SSF52540] (148-261)
  IPR036187 DNA mismatch repair protein MutS, core domain superfamily [SSF48334] (2-144)
  IPR045076 DNA mismatch repair MutS [PTHR48466] (171-263)

Sequence (271 aa):
TIKSTASRELQRLRGAIRKMEEQARGRLDELHARARKSGWAQDEPIAWREGRLVIALKASHKRKIRGLIHGHSSSGATAFVEPLEVFDLNNELAALRDDEKAEELRLLAALTDALRPYTDNLARSVEVLYDLDAHLAQARWALNQEAVQPRLTPEGPIELAGARNPVLAEHREVVPLDIRLGEPNRILLISGPNAGGKTVVLLTVGLSVMLAQSGLFIPAKRATLPLFQALYTDLGDRQSLEEDLSTFSGHLTNLQAILSRCNSRRDPFGQ

Organism: NCBI:txid412755

pLDDT: mean 89.22, std 12.52, range [34.12, 98.31]